Protein AF-M3TGA9-F1 (afdb_monomer_lite)

Secondary structure (DSSP, 8-state):
-HHHHHHH-TTTSPPP--HHHHHHT---TTTTTSHHHHHHHHTHHHH--SSSS-HHHHHHHHHHHTSTTHHHHHHHHHHHTHHHHHHHHT---S---SS--HHHHHHHHHHHHHHHHHHHHHH--TTS---HHHHHHHHHHHHHHHHHHHHHHHH-SSSHHHHHHHHHHHHHHHHHHHHHHHSTT--HHHHHHHHHSSS-HHHHHHHHHTSHHHHHHHHHHHHHTT--HHHHHHHHHHTT--HHHHHHHHHHHHHSS-GGG---HHHHHHHHHH-

pLDDT: mean 87.83, std 9.1, range [52.22, 98.25]

Foldseek 3Di:
DLLVVCVVPVPPRPQDDCPLVLVLLQDDLVCCPPPSVVVLLVCLVVQQDLAAPDPVLLSLLSSLLPDLQSLVSLLNSVVSCVSLLVCLQVVDPDCPDPSDDNLSSVSSLLSSLSNLVSNLVNLPDLPDDDDPSSLVSSQSSLQSSLVSLVSCCVRHPNSVVHSLNSLLSSLLLLLVLVVLLVDPNRGPSSVSSQVRHPDHSLCSLLVLVVDLLSNLVSLVVSVVSVNDLVNVLVSCVVNVHDLVVSLVVLVCCQPDPCCVSVRHPVSSVSSVVSD

Organism: NCBI:txid885319

Sequence (275 aa):
MQALLHSRDPEKVPPPDVSSFIEEWSLTPTEWESAKGDMLRAHIREYNESLPNSYACRVLGYSVALRSQFATDWINMWDSSSSVREILEFRPTYRISEKWRPSDVSDLMGTLVDVGLGILDCNANEQEPTDPVALKQSAALYNALWEATNEMMSIDFYGEEFWQVMQQHLVIRRLQWALEAESENGEDYAKWLNYTAYPTAHGALALLSTNSSSFISVLPLLLQNNIPKKDLKELIRKAGIDLNPIADSAARFRDGPERKLKINSGHVRLINDLA

Radius of gyration: 19.92 Å; chains: 1; bounding box: 55×40×54 Å

Structure (mmCIF, N/CA/C/O backbone):
data_AF-M3TGA9-F1
#
_entry.id   AF-M3TGA9-F1
#
loop_
_atom_site.group_PDB
_atom_site.id
_atom_site.type_symbol
_atom_site.label_atom_id
_atom_site.label_alt_id
_atom_site.label_comp_id
_atom_site.label_asym_id
_atom_site.label_entity_id
_atom_site.label_seq_id
_atom_site.pdbx_PDB_ins_code
_atom_site.Cartn_x
_atom_site.Cartn_y
_atom_site.Cartn_z
_atom_site.occupancy
_atom_site.B_iso_or_equiv
_atom_site.auth_seq_id
_atom_site.auth_comp_id
_atom_site.auth_asym_id
_atom_site.auth_atom_id
_atom_site.pdbx_PDB_model_num
ATOM 1 N N . MET A 1 1 ? 8.116 16.512 -14.397 1.00 67.31 1 MET A N 1
ATOM 2 C CA . MET A 1 1 ? 7.738 17.908 -14.747 1.00 67.31 1 MET A CA 1
ATOM 3 C C . MET A 1 1 ? 6.580 17.969 -15.743 1.00 67.31 1 MET A C 1
ATOM 5 O O . MET A 1 1 ? 5.660 18.737 -15.502 1.00 67.31 1 MET A O 1
ATOM 9 N N . GLN A 1 2 ? 6.570 17.159 -16.811 1.00 82.69 2 GLN A N 1
ATOM 10 C CA . GLN A 1 2 ? 5.476 17.150 -17.797 1.00 82.69 2 GLN A CA 1
ATOM 11 C C . GLN A 1 2 ? 4.101 16.829 -17.197 1.00 82.69 2 GLN A C 1
ATOM 13 O O . GLN A 1 2 ? 3.146 17.515 -17.526 1.00 82.69 2 GLN A O 1
ATOM 18 N N . ALA A 1 3 ? 4.003 15.873 -16.268 1.00 79.88 3 ALA A N 1
ATOM 19 C CA . ALA A 1 3 ? 2.736 15.547 -15.609 1.00 79.88 3 ALA A CA 1
ATOM 20 C C . ALA A 1 3 ? 2.119 16.766 -14.890 1.00 79.88 3 ALA A C 1
ATOM 22 O O . ALA A 1 3 ? 0.953 17.089 -15.078 1.00 79.88 3 ALA A O 1
ATOM 23 N N . LEU A 1 4 ? 2.938 17.538 -14.166 1.00 79.56 4 LEU A N 1
ATOM 24 C CA . LEU A 1 4 ? 2.498 18.784 -13.527 1.00 79.56 4 LEU A CA 1
ATOM 25 C C . LEU A 1 4 ? 2.064 19.847 -14.549 1.00 79.56 4 LEU A C 1
ATOM 27 O O . LEU A 1 4 ? 1.154 20.622 -14.276 1.00 79.56 4 LEU A O 1
ATOM 31 N N . LEU A 1 5 ? 2.694 19.896 -15.724 1.00 84.56 5 LEU A N 1
ATOM 32 C CA . LEU A 1 5 ? 2.284 20.800 -16.802 1.00 84.56 5 LEU A CA 1
ATOM 33 C C . LEU A 1 5 ? 0.962 20.351 -17.441 1.00 84.56 5 LEU A C 1
ATOM 35 O O . LEU A 1 5 ? 0.087 21.188 -17.640 1.00 84.56 5 LEU A O 1
ATOM 39 N N . HIS A 1 6 ? 0.790 19.047 -17.675 1.00 84.50 6 HIS A N 1
ATOM 40 C CA . HIS A 1 6 ? -0.459 18.451 -18.151 1.00 84.50 6 HIS A CA 1
ATOM 41 C C . HIS A 1 6 ? -1.620 18.744 -17.194 1.00 84.50 6 HIS A C 1
ATOM 43 O O . HIS A 1 6 ? -2.668 19.189 -17.642 1.00 84.50 6 HIS A O 1
ATOM 49 N N . SER A 1 7 ? -1.403 18.628 -15.877 1.00 80.75 7 SER A N 1
ATOM 50 C CA . SER A 1 7 ? -2.428 18.944 -14.866 1.00 80.75 7 SER A CA 1
ATOM 51 C C . SER A 1 7 ? -2.953 20.385 -14.936 1.00 80.75 7 SER A C 1
ATOM 53 O O . SER A 1 7 ? -4.077 20.657 -14.528 1.00 80.75 7 SER A O 1
ATOM 55 N N . ARG A 1 8 ? -2.140 21.326 -15.441 1.00 83.88 8 ARG A N 1
ATOM 56 C CA . ARG A 1 8 ? -2.494 22.750 -15.537 1.00 83.88 8 ARG A CA 1
ATOM 57 C C . ARG A 1 8 ? -3.137 23.121 -16.868 1.00 83.88 8 ARG A C 1
ATOM 59 O O . ARG A 1 8 ? -3.920 24.063 -16.902 1.00 83.88 8 ARG A O 1
ATOM 66 N N . ASP A 1 9 ? -2.751 22.454 -17.952 1.00 85.75 9 ASP A N 1
ATOM 67 C CA . ASP A 1 9 ? -3.209 22.767 -19.308 1.00 85.75 9 ASP A CA 1
ATOM 68 C C . ASP A 1 9 ? -3.301 21.484 -20.160 1.00 85.75 9 ASP A C 1
ATOM 70 O O . ASP A 1 9 ? -2.468 21.260 -21.050 1.00 85.75 9 ASP A O 1
ATOM 74 N N . PRO A 1 10 ? -4.279 20.602 -19.868 1.00 84.75 10 PRO A N 1
ATOM 75 C CA . PRO A 1 10 ? -4.369 19.276 -20.482 1.00 84.75 10 PRO A CA 1
ATOM 76 C C . PRO A 1 10 ? -4.664 19.333 -21.986 1.00 84.75 10 PRO A C 1
ATOM 78 O O . PRO A 1 10 ? -4.347 18.393 -22.710 1.00 84.75 10 PRO A O 1
ATOM 81 N N . GLU A 1 11 ? -5.223 20.446 -22.475 1.00 89.25 11 GLU A N 1
ATOM 82 C CA . GLU A 1 11 ? -5.485 20.669 -23.900 1.00 89.25 11 GLU A CA 1
ATOM 83 C C . GLU A 1 11 ? -4.210 20.987 -24.696 1.00 89.25 11 GLU A C 1
ATOM 85 O O . GLU A 1 11 ? -4.149 20.714 -25.896 1.00 89.25 11 GLU A O 1
ATOM 90 N N . LYS A 1 12 ? -3.185 21.568 -24.054 1.00 90.12 12 LYS A N 1
ATOM 91 C CA . LYS A 1 12 ? -1.945 21.996 -24.728 1.00 90.12 12 LYS A CA 1
ATOM 92 C C . LYS A 1 12 ? -0.754 21.093 -24.465 1.00 90.12 12 LYS A C 1
ATOM 94 O O . LYS A 1 12 ? 0.156 21.032 -25.291 1.00 90.12 12 LYS A O 1
ATOM 99 N N . VAL A 1 13 ? -0.722 20.434 -23.313 1.00 89.06 13 VAL A N 1
ATOM 100 C CA . VAL A 1 13 ? 0.382 19.561 -22.921 1.00 89.06 13 VAL A CA 1
ATOM 101 C C . VAL A 1 13 ? -0.144 18.134 -22.902 1.00 89.06 13 VAL A C 1
ATOM 103 O O . VAL A 1 13 ? -1.016 17.855 -22.088 1.00 89.06 13 VAL A O 1
ATOM 106 N N . PRO A 1 14 ? 0.351 17.215 -23.749 1.00 89.19 14 PRO A N 1
ATOM 107 C CA . PRO A 1 14 ? -0.084 15.825 -23.698 1.00 89.19 14 PRO A CA 1
ATOM 108 C C . PRO A 1 14 ? 0.369 15.157 -22.389 1.00 89.19 14 PRO A C 1
ATOM 110 O O . PRO A 1 14 ? 1.386 15.578 -21.810 1.00 89.19 14 PRO A O 1
ATOM 113 N N . PRO A 1 15 ? -0.340 14.105 -21.935 1.00 88.31 15 PRO A N 1
ATOM 114 C CA . PRO A 1 15 ? 0.092 13.332 -20.779 1.00 88.31 15 PRO A CA 1
ATOM 115 C C . PRO A 1 15 ? 1.508 12.772 -21.016 1.00 88.31 15 PRO A C 1
ATOM 117 O O . PRO A 1 15 ? 1.895 12.537 -22.167 1.00 88.31 15 PRO A O 1
ATOM 120 N N . PRO A 1 16 ? 2.315 12.603 -19.954 1.00 90.00 16 PRO A N 1
ATOM 121 C CA . PRO A 1 16 ? 3.644 12.017 -20.078 1.00 90.00 16 PRO A CA 1
ATOM 122 C C . PRO A 1 16 ? 3.555 10.592 -20.635 1.00 90.00 16 PRO A C 1
ATOM 124 O O . PRO A 1 16 ? 2.690 9.813 -20.234 1.00 90.00 16 PRO A O 1
ATOM 127 N N . ASP A 1 17 ? 4.475 10.239 -21.532 1.00 90.44 17 ASP A N 1
ATOM 128 C CA . ASP A 1 17 ? 4.623 8.851 -21.961 1.00 90.44 17 ASP A CA 1
ATOM 129 C C . ASP A 1 17 ? 5.389 8.067 -20.892 1.00 90.44 17 ASP A C 1
ATOM 131 O O . ASP A 1 17 ? 6.558 8.338 -20.620 1.00 90.44 17 ASP A O 1
ATOM 135 N N . VAL A 1 18 ? 4.704 7.111 -20.269 1.00 91.00 18 VAL A N 1
ATOM 136 C CA . VAL A 1 18 ? 5.255 6.227 -19.230 1.00 91.00 18 VAL A CA 1
ATOM 137 C C . VAL A 1 18 ? 5.479 4.800 -19.741 1.00 91.00 18 VAL A C 1
ATOM 139 O O . VAL A 1 18 ? 5.738 3.899 -18.949 1.00 91.00 18 VAL A O 1
ATOM 142 N N . SER A 1 19 ? 5.377 4.568 -21.054 1.00 90.94 19 SER A N 1
ATOM 143 C CA . SER A 1 19 ? 5.457 3.220 -21.631 1.00 90.94 19 SER A CA 1
ATOM 144 C C . SER A 1 19 ? 6.819 2.568 -21.380 1.00 90.94 19 SER A C 1
ATOM 146 O O . SER A 1 19 ? 6.863 1.418 -20.952 1.00 90.94 19 SER A O 1
ATOM 148 N N . SER A 1 20 ? 7.918 3.316 -21.540 1.00 89.12 20 SER A N 1
ATOM 149 C CA . SER A 1 20 ? 9.269 2.817 -21.241 1.00 89.12 20 SER A CA 1
ATOM 150 C C . SER A 1 20 ? 9.430 2.438 -19.770 1.00 89.12 20 SER A C 1
ATOM 152 O O . SER A 1 20 ? 9.983 1.387 -19.471 1.00 89.12 20 SER A O 1
ATOM 154 N N . PHE A 1 21 ? 8.891 3.253 -18.856 1.00 89.00 21 PHE A N 1
ATOM 155 C CA . PHE A 1 21 ? 8.917 2.950 -17.424 1.00 89.00 21 PHE A CA 1
ATOM 156 C C . PHE A 1 21 ? 8.187 1.633 -17.130 1.00 89.00 21 PHE A C 1
ATOM 158 O O . PHE A 1 21 ? 8.739 0.772 -16.458 1.00 89.00 21 PHE A O 1
ATOM 165 N N . ILE A 1 22 ? 6.984 1.431 -17.680 1.00 90.19 22 ILE A N 1
ATOM 166 C CA . ILE A 1 22 ? 6.219 0.182 -17.499 1.00 90.19 22 ILE A CA 1
ATOM 167 C C . ILE A 1 22 ? 6.979 -1.027 -18.074 1.00 90.19 22 ILE A C 1
ATOM 169 O O . ILE A 1 22 ? 7.032 -2.093 -17.456 1.00 90.19 22 ILE A O 1
ATOM 173 N N . GLU A 1 23 ? 7.592 -0.873 -19.249 1.00 89.31 23 GLU A N 1
ATOM 174 C CA . GLU A 1 23 ? 8.329 -1.946 -19.920 1.00 89.31 23 GLU A CA 1
ATOM 175 C C . GLU A 1 23 ? 9.586 -2.380 -19.148 1.00 89.31 23 GLU A C 1
ATOM 177 O O . GLU A 1 23 ? 9.935 -3.567 -19.154 1.00 89.31 23 GLU A O 1
ATOM 182 N N . GLU A 1 24 ? 10.250 -1.455 -18.451 1.00 89.31 24 GLU A N 1
ATOM 183 C CA . GLU A 1 24 ? 11.433 -1.737 -17.627 1.00 89.31 24 GLU A CA 1
ATOM 184 C C . GLU A 1 24 ? 11.140 -2.719 -16.485 1.00 89.31 24 GLU A C 1
ATOM 186 O O . GLU A 1 24 ? 11.976 -3.576 -16.201 1.00 89.31 24 GLU A O 1
ATOM 191 N N . TRP A 1 25 ? 9.941 -2.667 -15.896 1.00 89.62 25 TRP A N 1
ATOM 192 C CA . TRP A 1 25 ? 9.492 -3.606 -14.856 1.00 89.62 25 TRP A CA 1
ATOM 193 C C . TRP A 1 25 ? 9.139 -4.996 -15.387 1.00 89.62 25 TRP A C 1
ATOM 195 O O . TRP A 1 25 ? 9.042 -5.951 -14.617 1.00 89.62 25 TRP A O 1
ATOM 205 N N . SER A 1 26 ? 8.974 -5.136 -16.703 1.00 85.50 26 SER A N 1
ATOM 206 C CA . SER A 1 26 ? 8.644 -6.411 -17.340 1.00 85.50 26 SER A CA 1
ATOM 207 C C . SER A 1 26 ? 9.889 -7.282 -17.537 1.00 85.50 26 SER A C 1
ATOM 209 O O . SER A 1 26 ? 10.324 -7.500 -18.669 1.00 85.50 26 SER A O 1
ATOM 211 N N . LEU A 1 27 ? 10.521 -7.713 -16.442 1.00 81.31 27 LEU A N 1
ATOM 212 C CA . LEU A 1 27 ? 11.745 -8.516 -16.472 1.00 81.31 27 LEU A CA 1
ATOM 213 C C . LEU A 1 27 ? 11.452 -10.018 -16.467 1.00 81.31 27 LEU A C 1
ATOM 215 O O . LEU A 1 27 ? 10.718 -10.524 -15.628 1.00 81.31 27 LEU A O 1
ATOM 219 N N . THR A 1 28 ? 12.117 -10.764 -17.342 1.00 79.25 28 THR A N 1
ATOM 220 C CA . THR A 1 28 ? 12.280 -12.214 -17.169 1.00 79.25 28 THR A CA 1
ATOM 221 C C . THR A 1 28 ? 13.388 -12.516 -16.148 1.00 79.25 28 THR A C 1
ATOM 223 O O . THR A 1 28 ? 14.290 -11.688 -15.961 1.00 79.25 28 THR A O 1
ATOM 226 N N . PRO A 1 29 ? 13.422 -13.726 -15.546 1.00 73.81 29 PRO A N 1
ATOM 227 C CA . PRO A 1 29 ? 14.487 -14.102 -14.611 1.00 73.81 29 PRO A CA 1
ATOM 228 C C . PRO A 1 29 ? 15.900 -13.906 -15.181 1.00 73.81 29 PRO A C 1
ATOM 230 O O . PRO A 1 29 ? 16.836 -13.544 -14.473 1.00 73.81 29 PRO A O 1
ATOM 233 N N . THR A 1 30 ? 16.060 -14.110 -16.490 1.00 80.25 30 THR A N 1
ATOM 234 C CA . THR A 1 30 ? 17.342 -13.977 -17.192 1.00 80.25 30 THR A CA 1
ATOM 235 C C . THR A 1 30 ? 17.738 -12.535 -17.503 1.00 80.25 30 THR A C 1
ATOM 237 O O . THR A 1 30 ? 18.907 -12.268 -17.773 1.00 80.25 30 THR A O 1
ATOM 240 N N . GLU A 1 31 ? 16.796 -11.593 -17.478 1.00 87.75 31 GLU A N 1
ATOM 241 C CA . GLU A 1 31 ? 17.048 -10.194 -17.835 1.00 87.75 31 GLU A CA 1
ATOM 242 C C . GLU A 1 31 ? 17.514 -9.344 -16.655 1.00 87.75 31 GLU A C 1
ATOM 244 O O . GLU A 1 31 ? 18.027 -8.244 -16.877 1.00 87.75 31 GLU A O 1
ATOM 249 N N . TRP A 1 32 ? 17.419 -9.851 -15.424 1.00 86.00 32 TRP A N 1
ATOM 250 C CA . TRP A 1 32 ? 17.915 -9.144 -14.246 1.00 86.00 32 TRP A CA 1
ATOM 251 C C . TRP A 1 32 ? 19.403 -8.788 -14.374 1.00 86.00 32 TRP A C 1
ATOM 253 O O . TRP A 1 32 ? 19.789 -7.655 -14.114 1.00 86.00 32 TRP A O 1
ATOM 263 N N . GLU A 1 33 ? 20.252 -9.691 -14.861 1.00 85.69 33 GLU A N 1
ATOM 264 C CA . GLU A 1 33 ? 21.692 -9.418 -15.040 1.00 85.69 33 GLU A CA 1
ATOM 265 C C . GLU A 1 33 ? 22.035 -8.739 -16.382 1.00 85.69 33 GLU A C 1
ATOM 267 O O . GLU A 1 33 ? 23.207 -8.520 -16.700 1.00 85.69 33 GLU A O 1
ATOM 272 N N . SER A 1 34 ? 21.022 -8.396 -17.181 1.00 88.00 34 SER A N 1
ATOM 273 C CA . SER A 1 34 ? 21.188 -7.743 -18.482 1.00 88.00 34 SER A CA 1
ATOM 274 C C . SER A 1 34 ? 21.193 -6.211 -18.377 1.00 88.00 34 SER A C 1
ATOM 276 O O . SER A 1 34 ? 20.949 -5.638 -17.314 1.00 88.00 34 SER A O 1
ATOM 278 N N . ALA A 1 35 ? 21.391 -5.536 -19.516 1.00 87.88 35 ALA A N 1
ATOM 279 C CA . ALA A 1 35 ? 21.257 -4.082 -19.621 1.00 87.88 35 ALA A CA 1
ATOM 280 C C . ALA A 1 35 ? 19.874 -3.576 -19.170 1.00 87.88 35 ALA A C 1
ATOM 282 O O . ALA A 1 35 ? 19.782 -2.501 -18.586 1.00 87.88 35 ALA A O 1
ATOM 283 N N . LYS A 1 36 ? 18.812 -4.366 -19.384 1.00 87.25 36 LYS A N 1
ATOM 284 C CA . LYS A 1 36 ? 17.456 -4.022 -18.939 1.00 87.25 36 LYS A CA 1
ATOM 285 C C . LYS A 1 36 ? 17.365 -3.975 -17.411 1.00 87.25 36 LYS A C 1
ATOM 287 O O . LYS A 1 36 ? 16.850 -3.015 -16.849 1.00 87.25 36 LYS A O 1
ATOM 292 N N . GLY A 1 37 ? 17.945 -4.963 -16.729 1.00 88.88 37 GLY A N 1
ATOM 293 C CA . GLY A 1 37 ? 18.046 -4.946 -15.272 1.00 88.88 37 GLY A CA 1
ATOM 294 C C . GLY A 1 37 ? 18.980 -3.851 -14.748 1.00 88.88 37 GLY A C 1
ATOM 295 O O . GLY A 1 37 ? 18.703 -3.273 -13.700 1.00 88.88 37 GLY A O 1
ATOM 296 N N . ASP A 1 38 ? 20.056 -3.514 -15.472 1.00 87.94 38 ASP A N 1
ATOM 297 C CA . ASP A 1 38 ? 20.928 -2.382 -15.117 1.00 87.94 38 ASP A CA 1
ATOM 298 C C . ASP A 1 38 ? 20.168 -1.043 -15.181 1.00 87.94 38 ASP A C 1
ATOM 300 O O . ASP A 1 38 ? 20.350 -0.207 -14.295 1.00 87.94 38 ASP A O 1
ATOM 304 N N . MET A 1 39 ? 19.282 -0.858 -16.170 1.00 87.69 39 MET A N 1
ATOM 305 C CA . MET A 1 39 ? 18.389 0.307 -16.246 1.00 87.69 39 MET A CA 1
ATOM 306 C C . MET A 1 39 ? 17.421 0.351 -15.064 1.00 87.69 39 MET A C 1
ATOM 308 O O . MET A 1 39 ? 17.355 1.367 -14.379 1.00 87.69 39 MET A O 1
ATOM 312 N N . LEU A 1 40 ? 16.741 -0.761 -14.763 1.00 88.75 40 LEU A N 1
ATOM 313 C CA . LEU A 1 40 ? 15.798 -0.810 -13.643 1.00 88.75 40 LEU A CA 1
ATOM 314 C C . LEU A 1 40 ? 16.492 -0.511 -12.302 1.00 88.75 40 LEU A C 1
ATOM 316 O O . LEU A 1 40 ? 15.980 0.243 -11.479 1.00 88.75 40 LEU A O 1
ATOM 320 N N . ARG A 1 41 ? 17.705 -1.036 -12.092 1.00 88.31 41 ARG A N 1
ATOM 321 C CA . ARG A 1 41 ? 18.504 -0.749 -10.891 1.00 88.31 41 ARG A CA 1
ATOM 322 C C . ARG A 1 41 ? 19.002 0.691 -10.807 1.00 88.31 41 ARG A C 1
ATOM 324 O O . ARG A 1 41 ? 19.319 1.142 -9.707 1.00 88.31 41 ARG A O 1
ATOM 331 N N . ALA A 1 42 ? 19.101 1.418 -11.918 1.00 85.44 42 ALA A N 1
ATOM 332 C CA . ALA A 1 42 ? 19.502 2.823 -11.881 1.00 85.44 42 ALA A CA 1
ATOM 333 C C . ALA A 1 42 ? 18.498 3.669 -11.078 1.00 85.44 42 ALA A C 1
ATOM 335 O O . ALA A 1 42 ? 18.920 4.543 -10.317 1.00 85.44 42 ALA A O 1
ATOM 336 N N . HIS A 1 43 ? 17.206 3.322 -11.144 1.00 81.88 43 HIS A N 1
ATOM 337 C CA . HIS A 1 43 ? 16.121 3.984 -10.406 1.00 81.88 43 HIS A CA 1
ATOM 338 C C . HIS A 1 43 ? 16.276 3.932 -8.893 1.00 81.88 43 HIS A C 1
ATOM 340 O O . HIS A 1 43 ? 15.823 4.840 -8.203 1.00 81.88 43 HIS A O 1
ATOM 346 N N . ILE A 1 44 ? 16.975 2.924 -8.365 1.00 77.44 44 ILE A N 1
ATOM 347 C CA . ILE A 1 44 ? 17.227 2.788 -6.925 1.00 77.44 44 ILE A CA 1
ATOM 348 C C . ILE A 1 44 ? 17.920 4.045 -6.402 1.00 77.44 44 ILE A C 1
ATOM 350 O O . ILE A 1 44 ? 17.603 4.535 -5.332 1.00 77.44 44 ILE A O 1
ATOM 354 N N . ARG A 1 45 ? 18.836 4.649 -7.161 1.00 71.75 45 ARG A N 1
ATOM 355 C CA . ARG A 1 45 ? 19.510 5.875 -6.703 1.00 71.75 45 ARG A CA 1
ATOM 356 C C . ARG A 1 45 ? 18.633 7.119 -6.792 1.00 71.75 45 ARG A C 1
ATOM 358 O O . ARG A 1 45 ? 18.939 8.104 -6.128 1.00 71.75 45 ARG A O 1
ATOM 365 N N . GLU A 1 46 ? 17.607 7.089 -7.633 1.00 75.31 46 GLU A N 1
ATOM 366 C CA . GLU A 1 46 ? 16.744 8.236 -7.914 1.00 75.31 46 GLU A CA 1
ATOM 367 C C . GLU A 1 46 ? 15.521 8.284 -6.993 1.00 75.31 46 GLU A C 1
ATOM 369 O O . GLU A 1 46 ? 15.067 9.376 -6.653 1.00 75.31 46 GLU A O 1
ATOM 374 N N . TYR A 1 47 ? 15.021 7.119 -6.566 1.00 76.06 47 TYR A N 1
ATOM 375 C CA . TYR A 1 47 ? 13.766 6.984 -5.819 1.00 76.06 47 TYR A CA 1
ATOM 376 C C . TYR A 1 47 ? 13.906 6.281 -4.462 1.00 76.06 47 TYR A C 1
ATOM 378 O O . TYR A 1 47 ? 12.889 6.005 -3.833 1.00 76.06 47 TYR A O 1
ATOM 386 N N . ASN A 1 48 ? 15.130 5.996 -3.991 1.00 73.25 48 ASN A N 1
ATOM 387 C CA . ASN A 1 48 ? 15.322 5.369 -2.680 1.00 73.25 48 ASN A CA 1
ATOM 388 C C . ASN A 1 48 ? 14.818 6.275 -1.558 1.00 73.25 48 ASN A C 1
ATOM 390 O O . ASN A 1 48 ? 15.429 7.292 -1.226 1.00 73.25 48 ASN A O 1
ATOM 394 N N . GLU A 1 49 ? 13.718 5.839 -0.960 1.00 82.75 49 GLU A N 1
ATOM 395 C CA . GLU A 1 49 ? 13.120 6.429 0.216 1.00 82.75 49 GLU A CA 1
ATOM 396 C C . GLU A 1 49 ? 12.808 5.319 1.216 1.00 82.75 49 GLU A C 1
ATOM 398 O O . GLU A 1 49 ? 12.190 4.306 0.896 1.00 82.75 49 GLU A O 1
ATOM 403 N N . SER A 1 50 ? 13.221 5.530 2.465 1.00 82.62 50 SER A N 1
ATOM 404 C CA . SER A 1 50 ? 13.028 4.550 3.546 1.00 82.62 50 SER A CA 1
ATOM 405 C C . SER A 1 50 ? 11.567 4.366 3.972 1.00 82.62 50 SER A C 1
ATOM 407 O O . SER A 1 50 ? 11.246 3.429 4.699 1.00 82.62 50 SER A O 1
ATOM 409 N N . LEU A 1 51 ? 10.687 5.282 3.561 1.00 89.06 51 LEU A N 1
ATOM 410 C CA . LEU A 1 51 ? 9.278 5.311 3.926 1.00 89.06 51 LEU A CA 1
ATOM 411 C C . LEU A 1 51 ? 8.423 5.533 2.676 1.00 89.06 51 LEU A C 1
ATOM 413 O O . LEU A 1 51 ? 8.853 6.238 1.762 1.00 89.06 51 LEU A O 1
ATOM 417 N N . PRO A 1 52 ? 7.203 4.977 2.649 1.00 92.38 52 PRO A N 1
ATOM 418 C CA . PRO A 1 52 ? 6.279 5.194 1.551 1.00 92.38 52 PRO A CA 1
ATOM 419 C C . PRO A 1 52 ? 5.786 6.641 1.501 1.00 92.38 52 PRO A C 1
ATOM 421 O O . PRO A 1 52 ? 5.969 7.440 2.424 1.00 92.38 52 PRO A O 1
ATOM 424 N N . ASN A 1 53 ? 5.048 6.929 0.437 1.00 90.44 53 ASN A N 1
ATOM 425 C CA . ASN A 1 53 ? 4.404 8.188 0.125 1.00 90.44 53 ASN A CA 1
ATOM 426 C C . ASN A 1 53 ? 5.384 9.307 -0.267 1.00 90.44 53 ASN A C 1
ATOM 428 O O . ASN A 1 53 ? 5.148 10.488 0.038 1.00 90.44 53 ASN A O 1
ATOM 432 N N . SER A 1 54 ? 6.473 8.936 -0.948 1.00 91.25 54 SER A N 1
ATOM 433 C CA . SER A 1 54 ? 7.510 9.863 -1.397 1.00 91.25 54 SER A CA 1
ATOM 434 C C . SER A 1 54 ? 7.014 10.801 -2.500 1.00 91.25 54 SER A C 1
ATOM 436 O O . SER A 1 54 ? 6.144 10.471 -3.309 1.00 91.25 54 SER A O 1
ATOM 438 N N . TYR A 1 55 ? 7.586 12.005 -2.571 1.00 88.62 55 TYR A N 1
ATOM 439 C CA . TYR A 1 55 ? 7.195 12.975 -3.597 1.00 88.62 55 TYR A CA 1
ATOM 440 C C . TYR A 1 55 ? 7.459 12.455 -5.018 1.00 88.62 55 TYR A C 1
ATOM 442 O O . TYR A 1 55 ? 6.634 12.656 -5.910 1.00 88.62 55 TYR A O 1
ATOM 450 N N . ALA A 1 56 ? 8.587 11.773 -5.232 1.00 88.50 56 ALA A N 1
ATOM 451 C CA . ALA A 1 56 ? 8.940 11.240 -6.541 1.00 88.50 56 ALA A CA 1
ATOM 452 C C . ALA A 1 56 ? 7.945 10.163 -7.000 1.00 88.50 56 ALA A C 1
ATOM 454 O O . ALA A 1 56 ? 7.401 10.273 -8.102 1.00 88.50 56 ALA A O 1
ATOM 455 N N . CYS A 1 57 ? 7.619 9.201 -6.132 1.00 91.12 57 CYS A N 1
ATOM 456 C CA . CYS A 1 57 ? 6.643 8.161 -6.444 1.00 91.12 57 CYS A CA 1
ATOM 457 C C . CYS A 1 57 ? 5.230 8.714 -6.622 1.00 91.12 57 CYS A C 1
ATOM 459 O O . CYS A 1 57 ? 4.511 8.227 -7.487 1.00 91.12 57 CYS A O 1
ATOM 461 N N . ARG A 1 58 ? 4.837 9.787 -5.919 1.00 89.75 58 ARG A N 1
ATOM 462 C CA . ARG A 1 58 ? 3.569 10.484 -6.210 1.00 89.75 58 ARG A CA 1
ATOM 463 C C . ARG A 1 58 ? 3.544 11.089 -7.609 1.00 89.75 58 ARG A C 1
ATOM 465 O O . ARG A 1 58 ? 2.538 10.984 -8.300 1.00 89.75 58 ARG A O 1
ATOM 472 N N . VAL A 1 59 ? 4.634 11.723 -8.046 1.00 89.00 59 VAL A N 1
ATOM 473 C CA . VAL A 1 59 ? 4.716 12.315 -9.394 1.00 89.00 59 VAL A CA 1
ATOM 474 C C . VAL A 1 59 ? 4.692 11.230 -10.475 1.00 89.00 59 VAL A C 1
ATOM 476 O O . VAL A 1 59 ? 4.031 11.404 -11.504 1.00 89.00 59 VAL A O 1
ATOM 479 N N . LEU A 1 60 ? 5.382 10.110 -10.252 1.00 89.94 60 LEU A N 1
ATOM 480 C CA . LEU A 1 60 ? 5.327 8.943 -11.136 1.00 89.94 60 LEU A CA 1
ATOM 481 C C . LEU A 1 60 ? 3.928 8.319 -11.144 1.00 89.94 60 LEU A C 1
ATOM 483 O O . LEU A 1 60 ? 3.365 8.107 -12.213 1.00 89.94 60 LEU A O 1
ATOM 487 N N . GLY A 1 61 ? 3.333 8.116 -9.970 1.00 92.56 61 GLY A N 1
ATOM 488 C CA . GLY A 1 61 ? 1.984 7.586 -9.814 1.00 92.56 61 GLY A CA 1
ATOM 489 C C . GLY A 1 61 ? 0.945 8.451 -10.518 1.00 92.56 61 GLY A C 1
ATOM 490 O O . GLY A 1 61 ? 0.149 7.931 -11.291 1.00 92.56 61 GLY A O 1
ATOM 491 N N . TYR A 1 62 ? 1.026 9.777 -10.384 1.00 90.31 62 TYR A N 1
ATOM 492 C CA . TYR A 1 62 ? 0.189 10.704 -11.150 1.00 90.31 62 TYR A CA 1
ATOM 493 C C . TYR A 1 62 ? 0.380 10.536 -12.662 1.00 90.31 62 TYR A C 1
ATOM 495 O O . TYR A 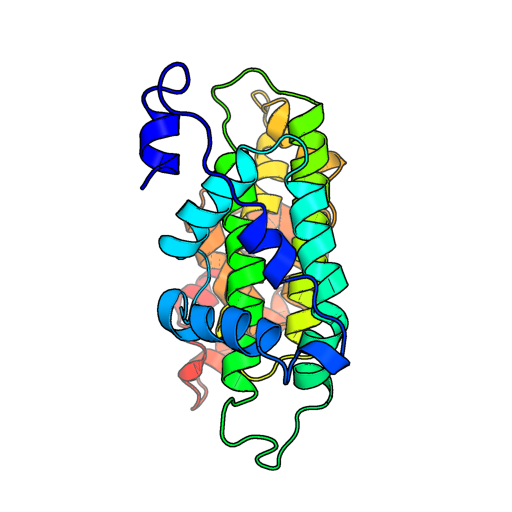1 62 ? -0.584 10.525 -13.419 1.00 90.31 62 TYR A O 1
ATOM 503 N N . SER A 1 63 ? 1.622 10.353 -13.117 1.00 91.50 63 SER A N 1
ATOM 504 C CA . SER A 1 63 ? 1.922 10.147 -14.539 1.00 91.50 63 SER A CA 1
ATOM 505 C C . SER A 1 63 ? 1.294 8.858 -15.082 1.00 91.50 63 SER A C 1
ATOM 507 O O . SER A 1 63 ? 0.782 8.856 -16.199 1.00 91.50 63 SER A O 1
ATOM 509 N N . VAL A 1 64 ? 1.295 7.781 -14.291 1.00 92.44 64 VAL A N 1
ATOM 510 C CA . VAL A 1 64 ? 0.652 6.506 -14.648 1.00 92.44 64 VAL A CA 1
ATOM 511 C C . VAL A 1 64 ? -0.874 6.600 -14.549 1.00 92.44 64 VAL A C 1
ATOM 513 O O . VAL A 1 64 ? -1.565 6.077 -15.418 1.00 92.44 64 VAL A O 1
ATOM 516 N N . ALA A 1 65 ? -1.409 7.315 -13.555 1.00 91.44 65 ALA A N 1
ATOM 517 C CA . ALA A 1 65 ? -2.848 7.509 -13.351 1.00 91.44 65 ALA A CA 1
ATOM 518 C C . ALA A 1 65 ? -3.545 8.200 -14.535 1.00 91.44 65 ALA A C 1
ATOM 520 O O . ALA A 1 65 ? -4.726 7.968 -14.769 1.00 91.44 65 ALA A O 1
ATOM 521 N N . LEU A 1 66 ? -2.815 9.004 -15.318 1.00 89.62 66 LEU A N 1
ATOM 522 C CA . LEU A 1 66 ? -3.328 9.633 -16.542 1.00 89.62 66 LEU A CA 1
ATOM 523 C C . LEU A 1 66 ? -3.611 8.631 -17.677 1.00 89.62 66 LEU A C 1
ATOM 525 O O . LEU A 1 66 ? -4.199 9.001 -18.695 1.00 89.62 66 LEU A O 1
ATOM 529 N N . ARG A 1 67 ? -3.191 7.367 -17.542 1.00 88.75 67 ARG A N 1
ATOM 530 C CA . ARG A 1 67 ? -3.515 6.303 -18.496 1.00 88.75 67 ARG A CA 1
ATOM 531 C C . ARG A 1 67 ? -4.878 5.700 -18.194 1.00 88.75 67 ARG A C 1
ATOM 533 O O . ARG A 1 67 ? -5.256 5.493 -17.048 1.00 88.75 67 ARG A O 1
ATOM 540 N N . SER A 1 68 ? -5.580 5.295 -19.248 1.00 87.44 68 SER A N 1
ATOM 541 C CA . SER A 1 68 ? -6.909 4.689 -19.129 1.00 87.44 68 SER A CA 1
ATOM 542 C C . SER A 1 68 ? -6.925 3.327 -18.426 1.00 87.44 68 SER A C 1
ATOM 544 O O . SER A 1 68 ? -7.988 2.911 -17.976 1.00 87.44 68 SER A O 1
ATOM 546 N N . GLN A 1 69 ? -5.784 2.633 -18.337 1.00 91.81 69 GLN A N 1
ATOM 547 C CA . GLN A 1 69 ? -5.654 1.286 -17.763 1.00 91.81 69 GLN A CA 1
ATOM 548 C C . GLN A 1 69 ? -4.684 1.236 -16.569 1.00 91.81 69 GLN A C 1
ATOM 550 O O . GLN A 1 69 ? -4.015 0.225 -16.361 1.00 91.81 69 GLN A O 1
ATOM 555 N N . PHE A 1 70 ? -4.592 2.313 -15.780 1.00 93.88 70 PHE A N 1
ATOM 556 C CA . PHE A 1 70 ? -3.582 2.469 -14.724 1.00 93.88 70 PHE A CA 1
ATOM 557 C C . PHE A 1 70 ? -3.485 1.280 -13.753 1.00 93.88 70 PHE A C 1
ATOM 559 O O . PHE A 1 70 ? -2.384 0.908 -13.350 1.00 93.88 70 PHE A O 1
ATOM 566 N N . ALA A 1 71 ? -4.610 0.654 -13.390 1.00 95.31 71 ALA A N 1
ATOM 567 C CA . ALA A 1 71 ? -4.591 -0.477 -12.464 1.00 95.31 71 ALA A CA 1
ATOM 568 C C . ALA A 1 71 ? -4.021 -1.731 -13.130 1.00 95.31 71 ALA A C 1
ATOM 570 O O . ALA A 1 71 ? -3.217 -2.435 -12.532 1.00 95.31 71 ALA A O 1
ATOM 571 N N . THR A 1 72 ? -4.407 -1.987 -14.383 1.00 95.88 72 THR A N 1
ATOM 572 C CA . THR A 1 72 ? -3.875 -3.117 -15.161 1.00 95.88 72 THR A CA 1
ATOM 573 C C . THR A 1 72 ? -2.388 -2.928 -15.440 1.00 95.88 72 THR A C 1
ATOM 575 O O . THR A 1 72 ? -1.620 -3.869 -15.282 1.00 95.88 72 THR A O 1
ATOM 578 N N . ASP A 1 73 ? -1.970 -1.709 -15.782 1.00 95.31 73 ASP A N 1
ATOM 579 C CA . ASP A 1 73 ? -0.563 -1.376 -15.997 1.00 95.31 73 ASP A CA 1
ATOM 580 C C . ASP A 1 73 ? 0.267 -1.637 -14.725 1.00 95.31 73 ASP A C 1
ATOM 582 O O . ASP A 1 73 ? 1.302 -2.297 -14.799 1.00 95.31 73 ASP A O 1
ATOM 586 N N . TRP A 1 74 ? -0.203 -1.201 -13.547 1.00 97.25 74 TRP A N 1
ATOM 587 C CA . TRP A 1 74 ? 0.495 -1.461 -12.282 1.00 97.25 74 TRP A CA 1
ATOM 588 C C . TRP A 1 74 ? 0.536 -2.947 -11.908 1.00 97.25 74 TRP A C 1
ATOM 590 O O . TRP A 1 74 ? 1.600 -3.454 -11.556 1.00 97.25 74 TRP A O 1
ATOM 600 N N . ILE A 1 75 ? -0.587 -3.660 -12.042 1.00 97.31 75 ILE A N 1
ATOM 601 C CA . ILE A 1 75 ? -0.657 -5.106 -11.775 1.00 97.31 75 ILE A CA 1
ATOM 602 C C . ILE A 1 75 ? 0.316 -5.865 -12.682 1.00 97.31 75 ILE A C 1
ATOM 604 O O . ILE A 1 75 ? 1.066 -6.708 -12.204 1.00 97.31 75 ILE A O 1
ATOM 608 N N . ASN A 1 76 ? 0.390 -5.516 -13.968 1.00 95.12 76 ASN A N 1
ATOM 609 C CA . ASN A 1 76 ? 1.330 -6.145 -14.893 1.00 95.12 76 ASN A CA 1
ATOM 610 C C . ASN A 1 76 ? 2.794 -5.895 -14.499 1.00 95.12 76 ASN A C 1
ATOM 612 O O . ASN A 1 76 ? 3.612 -6.811 -14.611 1.00 95.12 76 ASN A O 1
ATOM 616 N N . MET A 1 77 ? 3.138 -4.688 -14.028 1.00 94.75 77 MET A N 1
ATOM 617 C CA . MET A 1 77 ? 4.480 -4.406 -13.494 1.00 94.75 77 MET A CA 1
ATOM 618 C C . MET A 1 77 ? 4.778 -5.277 -12.267 1.00 94.75 77 MET A C 1
ATOM 620 O O . MET A 1 77 ? 5.850 -5.876 -12.181 1.00 94.75 77 MET A O 1
ATOM 624 N N . TRP A 1 78 ? 3.820 -5.395 -11.343 1.00 96.44 78 TRP A N 1
ATOM 625 C CA . TRP A 1 78 ? 3.943 -6.245 -10.160 1.00 96.44 78 TRP A CA 1
ATOM 626 C C . TRP A 1 78 ? 4.128 -7.722 -10.525 1.00 96.44 78 TRP A C 1
ATOM 628 O O . TRP A 1 78 ? 5.096 -8.355 -10.096 1.00 96.44 78 TRP A O 1
ATOM 638 N N . ASP A 1 79 ? 3.268 -8.276 -11.372 1.00 94.75 79 ASP A N 1
ATOM 639 C CA . ASP A 1 79 ? 3.316 -9.684 -11.776 1.00 94.75 79 ASP A CA 1
ATOM 640 C C . ASP A 1 79 ? 4.610 -10.019 -12.525 1.00 94.75 79 ASP A C 1
ATOM 642 O O . ASP A 1 79 ? 5.245 -11.049 -12.275 1.00 94.75 79 ASP A O 1
ATOM 646 N N . SER A 1 80 ? 5.073 -9.100 -13.372 1.00 91.62 80 SER A N 1
ATOM 647 C CA . SER A 1 80 ? 6.326 -9.273 -14.107 1.00 91.62 80 SER A CA 1
ATOM 648 C C . SER A 1 80 ? 7.572 -9.138 -13.226 1.00 91.62 80 SER A C 1
ATOM 650 O O . SER A 1 80 ? 8.638 -9.612 -13.598 1.00 91.62 80 SER A O 1
ATOM 652 N N . SER A 1 81 ? 7.452 -8.560 -12.029 1.00 91.81 81 SER A N 1
ATOM 653 C CA . SER A 1 81 ? 8.549 -8.468 -11.057 1.00 91.81 81 SER A CA 1
ATOM 654 C C . SER A 1 81 ? 8.752 -9.742 -10.217 1.00 91.81 81 SER A C 1
ATOM 656 O O . SER A 1 81 ? 9.536 -9.737 -9.271 1.00 91.81 81 SER A O 1
ATOM 658 N N . SER A 1 82 ? 8.070 -10.851 -10.531 1.00 90.19 82 SER A N 1
ATOM 659 C CA . SER A 1 82 ? 8.169 -12.124 -9.786 1.00 90.19 82 SER A CA 1
ATOM 660 C C . SER A 1 82 ? 9.612 -12.578 -9.534 1.00 90.19 82 SER A C 1
ATOM 662 O O . SER A 1 82 ? 9.979 -12.861 -8.398 1.00 90.19 82 SER A O 1
ATOM 664 N N . SER A 1 83 ? 10.478 -12.543 -10.549 1.00 85.44 83 SER A N 1
ATOM 665 C CA . SER A 1 83 ? 11.892 -12.924 -10.397 1.00 85.44 83 SER A CA 1
ATOM 666 C C . SER A 1 83 ? 12.687 -11.992 -9.482 1.00 85.44 83 SER A C 1
ATOM 668 O O . SER A 1 83 ? 13.673 -12.400 -8.876 1.00 85.44 83 SER A O 1
ATOM 670 N N . VAL A 1 84 ? 12.270 -10.730 -9.377 1.00 88.69 84 VAL A N 1
ATOM 671 C CA . VAL A 1 84 ? 12.869 -9.749 -8.466 1.00 88.69 84 VAL A CA 1
ATOM 672 C C . VAL A 1 84 ? 12.445 -10.057 -7.026 1.00 88.69 84 VAL A C 1
ATOM 674 O O . VAL A 1 84 ? 13.275 -10.034 -6.118 1.00 88.69 84 VAL A O 1
ATOM 677 N N . ARG A 1 85 ? 11.179 -10.435 -6.820 1.00 92.31 85 ARG A N 1
ATOM 678 C CA . ARG A 1 85 ? 10.641 -10.861 -5.518 1.00 92.31 85 ARG A CA 1
ATOM 679 C C . ARG A 1 85 ? 11.269 -12.165 -5.016 1.00 92.31 85 ARG A C 1
ATOM 681 O O . ARG A 1 85 ? 11.605 -12.248 -3.837 1.00 92.31 85 ARG A O 1
ATOM 688 N N . GLU A 1 86 ? 11.545 -13.126 -5.900 1.00 90.38 86 GLU A N 1
ATOM 689 C CA . GLU A 1 86 ? 12.257 -14.369 -5.550 1.00 90.38 86 GLU A CA 1
ATOM 690 C C . GLU A 1 86 ? 13.631 -14.100 -4.905 1.00 90.38 86 GLU A C 1
ATOM 692 O O . GLU A 1 86 ? 14.027 -14.789 -3.962 1.00 90.38 86 GLU A O 1
ATOM 697 N N . ILE A 1 87 ? 14.360 -13.068 -5.355 1.00 88.75 87 ILE A N 1
ATOM 698 C CA . ILE A 1 87 ? 15.651 -12.686 -4.753 1.00 88.75 87 ILE A CA 1
ATOM 699 C C . ILE A 1 87 ? 15.479 -12.351 -3.265 1.00 88.75 87 ILE A C 1
ATOM 701 O O . ILE A 1 87 ? 16.332 -12.712 -2.449 1.00 88.75 87 ILE A O 1
ATOM 705 N N . LEU A 1 88 ? 14.391 -11.664 -2.911 1.00 91.06 88 LEU A N 1
ATOM 706 C CA . LEU A 1 88 ? 14.082 -11.295 -1.532 1.00 91.06 88 LEU A CA 1
ATOM 707 C C . LEU A 1 88 ? 13.608 -12.510 -0.731 1.00 91.06 88 LEU A C 1
ATOM 709 O O . LEU A 1 88 ? 14.077 -12.710 0.388 1.00 91.06 88 LEU A O 1
ATOM 713 N N . GLU A 1 89 ? 12.786 -13.377 -1.327 1.00 91.50 89 GLU A N 1
ATOM 714 C CA . GLU A 1 89 ? 12.299 -14.607 -0.692 1.00 91.50 89 GLU A CA 1
ATOM 715 C C . GLU A 1 89 ? 13.434 -15.555 -0.281 1.00 91.50 89 GLU A C 1
ATOM 717 O O . GLU A 1 89 ? 13.471 -16.025 0.862 1.00 91.50 89 GLU A O 1
ATOM 722 N N . PHE A 1 90 ? 14.398 -15.804 -1.173 1.00 88.06 90 PHE A N 1
ATOM 723 C CA . PHE A 1 90 ? 15.492 -16.745 -0.909 1.00 88.06 90 PHE A CA 1
ATOM 724 C C . PHE A 1 90 ? 16.623 -16.172 -0.044 1.00 88.06 90 PHE A C 1
ATOM 726 O O . PHE A 1 90 ? 17.531 -16.916 0.336 1.00 88.06 90 PHE A O 1
ATOM 733 N N . ARG A 1 91 ? 16.566 -14.877 0.301 1.00 75.50 91 ARG A N 1
ATOM 734 C CA . ARG A 1 91 ? 17.457 -14.186 1.260 1.00 75.50 91 ARG A CA 1
ATOM 735 C C . ARG A 1 91 ? 18.922 -14.603 1.140 1.00 75.50 91 ARG A C 1
ATOM 737 O O . ARG A 1 91 ? 19.508 -15.143 2.085 1.00 75.50 91 ARG A O 1
ATOM 744 N N . PRO A 1 92 ? 19.538 -14.382 -0.021 1.00 71.50 92 PRO A N 1
ATOM 745 C CA . PRO A 1 92 ? 20.904 -14.802 -0.250 1.00 71.50 92 PRO A CA 1
ATOM 746 C C . PRO A 1 92 ? 21.848 -14.120 0.748 1.00 71.50 92 PRO A C 1
ATOM 748 O O . PRO A 1 92 ? 22.027 -12.904 0.755 1.00 71.50 92 PRO A O 1
ATOM 751 N N . THR A 1 93 ? 22.444 -14.927 1.626 1.00 62.38 93 THR A N 1
ATOM 752 C CA . THR A 1 93 ? 23.310 -14.467 2.725 1.00 62.38 93 THR A CA 1
ATOM 753 C C . THR A 1 93 ? 24.755 -14.228 2.292 1.00 62.38 93 THR A C 1
ATOM 755 O O . THR A 1 93 ? 25.508 -13.542 2.983 1.00 62.38 93 THR A O 1
ATOM 758 N N . TYR A 1 94 ? 25.154 -14.773 1.144 1.00 61.12 94 TYR A N 1
ATOM 759 C CA . TYR A 1 94 ? 26.440 -14.502 0.513 1.00 61.12 94 TYR A CA 1
ATOM 760 C C . TYR A 1 94 ? 26.294 -13.371 -0.508 1.00 61.12 94 TYR A C 1
ATOM 762 O O . TYR A 1 94 ? 25.241 -13.193 -1.117 1.00 61.12 94 TYR A O 1
ATOM 770 N N . ARG A 1 95 ? 27.367 -12.597 -0.712 1.00 60.47 95 ARG A N 1
ATOM 771 C CA . ARG A 1 95 ? 27.407 -11.565 -1.754 1.00 60.47 95 ARG A CA 1
ATOM 772 C C . ARG A 1 95 ? 27.241 -12.244 -3.116 1.00 60.47 95 ARG A C 1
ATOM 774 O O . ARG A 1 95 ? 28.195 -12.831 -3.614 1.00 60.47 95 ARG A O 1
ATOM 781 N N . ILE A 1 96 ? 26.040 -12.176 -3.691 1.00 67.31 96 ILE A N 1
ATOM 782 C CA . ILE A 1 96 ? 25.770 -12.746 -5.021 1.00 67.31 96 ILE A CA 1
ATOM 783 C C . ILE A 1 96 ? 26.399 -11.885 -6.112 1.00 67.31 96 ILE A C 1
ATOM 785 O O . ILE A 1 96 ? 26.875 -12.406 -7.114 1.00 67.31 96 ILE A O 1
ATOM 789 N N . SER A 1 97 ? 26.402 -10.565 -5.916 1.00 75.25 97 SER A N 1
ATOM 790 C CA . SER A 1 97 ? 26.789 -9.612 -6.947 1.00 75.25 97 SER A CA 1
ATOM 791 C C . SER A 1 97 ? 27.690 -8.508 -6.404 1.00 75.25 97 SER A C 1
ATOM 793 O O . SER A 1 97 ? 27.594 -8.067 -5.253 1.00 75.25 97 SER A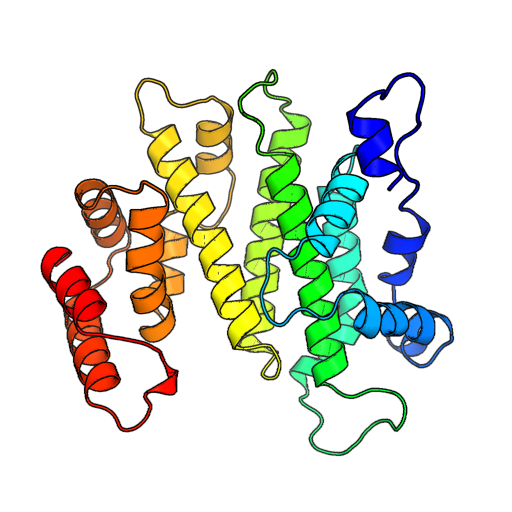 O 1
ATOM 795 N N . GLU A 1 98 ? 28.597 -8.038 -7.259 1.00 79.62 98 GLU A N 1
ATOM 796 C CA . GLU A 1 98 ? 29.328 -6.799 -7.013 1.00 79.62 98 GLU A CA 1
ATOM 797 C C . GLU A 1 98 ? 28.526 -5.557 -7.414 1.00 79.62 98 GLU A C 1
ATOM 799 O O . GLU A 1 98 ? 28.824 -4.475 -6.907 1.00 79.62 98 GLU A O 1
ATOM 804 N N . LYS A 1 99 ? 27.509 -5.719 -8.275 1.00 81.69 99 LYS A N 1
ATOM 805 C CA . LYS A 1 99 ? 26.726 -4.630 -8.873 1.00 81.69 99 LYS A CA 1
ATOM 806 C C . LYS A 1 99 ? 25.543 -4.177 -8.018 1.00 81.69 99 LYS A C 1
ATOM 808 O O . LYS A 1 99 ? 25.180 -3.008 -8.081 1.00 81.69 99 LYS A O 1
ATOM 813 N N . TRP A 1 100 ? 24.941 -5.090 -7.261 1.00 85.62 100 TRP A N 1
ATOM 814 C CA . TRP A 1 100 ? 23.723 -4.842 -6.488 1.00 85.62 100 TRP A CA 1
ATOM 815 C C . TRP A 1 100 ? 23.688 -5.700 -5.218 1.00 85.62 100 TRP A C 1
ATOM 817 O O . TRP A 1 100 ? 24.414 -6.691 -5.096 1.00 85.62 100 TRP A O 1
ATOM 827 N N . ARG A 1 101 ? 22.855 -5.300 -4.258 1.00 86.94 101 ARG A N 1
ATOM 828 C CA . ARG A 1 101 ? 22.608 -5.983 -2.982 1.00 86.94 101 ARG A CA 1
ATOM 829 C C . ARG A 1 101 ? 21.117 -6.290 -2.825 1.00 86.94 101 ARG A C 1
ATOM 831 O O . ARG A 1 101 ? 20.302 -5.557 -3.373 1.00 86.94 101 ARG A O 1
ATOM 838 N N . PRO A 1 102 ? 20.733 -7.304 -2.033 1.00 87.75 102 PRO A N 1
ATOM 839 C CA . PRO A 1 102 ? 19.320 -7.577 -1.758 1.00 87.75 102 PRO A CA 1
ATOM 840 C C . PRO A 1 102 ? 18.546 -6.380 -1.180 1.00 87.75 102 PRO A C 1
ATOM 842 O O . PRO A 1 102 ? 17.385 -6.199 -1.515 1.00 87.75 102 PRO A O 1
ATOM 845 N N . SER A 1 103 ? 19.191 -5.506 -0.397 1.00 88.25 103 SER A N 1
ATOM 846 C CA . SER A 1 103 ? 18.580 -4.244 0.055 1.00 88.25 103 SER A CA 1
ATOM 847 C C . SER A 1 103 ? 18.185 -3.328 -1.103 1.00 88.25 103 SER A C 1
ATOM 849 O O . SER A 1 103 ? 17.130 -2.716 -1.064 1.00 88.25 103 SER A O 1
ATOM 851 N N . ASP A 1 104 ? 18.996 -3.283 -2.160 1.00 89.00 104 ASP A N 1
ATOM 852 C CA . ASP A 1 104 ? 18.715 -2.467 -3.341 1.00 89.00 104 ASP A CA 1
ATOM 853 C C . ASP A 1 104 ? 17.461 -3.012 -4.061 1.00 89.00 104 ASP A C 1
ATOM 855 O O . ASP A 1 104 ? 16.644 -2.259 -4.583 1.00 89.00 104 ASP A O 1
ATOM 859 N N . VAL A 1 105 ? 17.275 -4.337 -4.043 1.00 90.31 105 VAL A N 1
ATOM 860 C CA . VAL A 1 105 ? 16.077 -5.004 -4.576 1.00 90.31 105 VAL A CA 1
ATOM 861 C C . VAL A 1 105 ? 14.838 -4.689 -3.735 1.00 90.31 105 VAL A C 1
ATOM 863 O O . VAL A 1 105 ? 13.780 -4.417 -4.294 1.00 90.31 105 VAL A O 1
ATOM 866 N N . SER A 1 106 ? 14.976 -4.671 -2.409 1.00 91.94 106 SER A N 1
ATOM 867 C CA . SER A 1 106 ? 13.928 -4.222 -1.483 1.00 91.94 106 SER A CA 1
ATOM 868 C C . SER A 1 106 ? 13.497 -2.787 -1.787 1.00 91.94 106 SER A C 1
ATOM 870 O O . SER A 1 106 ? 12.312 -2.538 -1.988 1.00 91.94 106 SER A O 1
ATOM 872 N N . ASP A 1 107 ? 14.451 -1.859 -1.911 1.00 91.75 107 ASP A N 1
ATOM 873 C CA . ASP A 1 107 ? 14.176 -0.446 -2.213 1.00 91.75 107 ASP A CA 1
ATOM 874 C C . ASP A 1 107 ? 13.459 -0.283 -3.565 1.00 91.75 107 ASP A C 1
ATOM 876 O O . ASP A 1 107 ? 12.542 0.531 -3.718 1.00 91.75 107 ASP A O 1
ATOM 880 N N . LEU A 1 108 ? 13.839 -1.100 -4.552 1.00 92.62 108 LEU A N 1
ATOM 881 C CA . LEU A 1 108 ? 13.180 -1.143 -5.851 1.00 92.62 108 LEU A CA 1
ATOM 882 C C . LEU A 1 108 ? 11.722 -1.612 -5.714 1.00 92.62 108 LEU A C 1
ATOM 884 O O . LEU A 1 108 ? 10.812 -0.926 -6.176 1.00 92.62 108 LEU A O 1
ATOM 888 N N . MET A 1 109 ? 11.472 -2.729 -5.028 1.00 94.50 109 MET A N 1
ATOM 889 C CA . MET A 1 109 ? 10.103 -3.197 -4.784 1.00 94.50 109 MET A CA 1
ATOM 890 C C . MET A 1 109 ? 9.279 -2.167 -4.001 1.00 94.50 109 MET A C 1
ATOM 892 O O . MET A 1 109 ? 8.113 -1.941 -4.328 1.00 94.50 109 MET A O 1
ATOM 896 N N . GLY A 1 110 ? 9.888 -1.498 -3.018 1.00 94.94 110 GLY A N 1
ATOM 897 C CA . GLY A 1 110 ? 9.275 -0.394 -2.281 1.00 94.94 110 GLY A CA 1
ATOM 898 C C . GLY A 1 110 ? 8.850 0.740 -3.211 1.00 94.94 110 GLY A C 1
ATOM 899 O O . GLY A 1 110 ? 7.703 1.178 -3.162 1.00 94.94 110 GLY A O 1
ATOM 900 N N . THR A 1 111 ? 9.722 1.137 -4.141 1.00 94.25 111 THR A N 1
ATOM 901 C CA . THR A 1 111 ? 9.415 2.145 -5.169 1.00 94.25 111 THR A CA 1
ATOM 902 C C . THR A 1 111 ? 8.190 1.750 -5.998 1.00 94.25 111 THR A C 1
ATOM 904 O O . THR A 1 111 ? 7.293 2.570 -6.186 1.00 94.25 111 THR A O 1
ATOM 907 N N . LEU A 1 112 ? 8.100 0.499 -6.467 1.00 95.31 112 LEU A N 1
ATOM 908 C CA . LEU A 1 112 ? 6.955 0.039 -7.266 1.00 95.31 112 LEU A CA 1
ATOM 909 C C . LEU A 1 112 ? 5.631 0.145 -6.498 1.00 95.31 112 LEU A C 1
ATOM 911 O O . LEU A 1 112 ? 4.632 0.633 -7.035 1.00 95.31 112 LEU A O 1
ATOM 915 N N . VAL A 1 113 ? 5.619 -0.293 -5.238 1.00 96.94 113 VAL A N 1
ATOM 916 C CA . VAL A 1 113 ? 4.422 -0.230 -4.388 1.00 96.94 113 VAL A CA 1
ATOM 917 C C . VAL A 1 113 ? 4.083 1.220 -4.026 1.00 96.94 113 VAL A C 1
ATOM 919 O O . VAL A 1 113 ? 2.909 1.590 -4.042 1.00 96.94 113 VAL A O 1
ATOM 922 N N . ASP A 1 114 ? 5.080 2.078 -3.799 1.00 96.06 114 ASP A N 1
ATOM 923 C CA . ASP A 1 114 ? 4.874 3.508 -3.542 1.00 96.06 114 ASP A CA 1
ATOM 924 C C . ASP A 1 114 ? 4.310 4.252 -4.764 1.00 96.06 114 ASP A C 1
ATOM 926 O O . ASP A 1 114 ? 3.426 5.100 -4.640 1.00 96.06 114 ASP A O 1
ATOM 930 N N . VAL A 1 115 ? 4.742 3.892 -5.977 1.00 95.44 115 VAL A N 1
ATOM 931 C CA . VAL A 1 115 ? 4.128 4.397 -7.215 1.00 95.44 115 VAL A CA 1
ATOM 932 C C . VAL A 1 115 ? 2.651 4.011 -7.274 1.00 95.44 115 VAL A C 1
ATOM 934 O O . VAL A 1 115 ? 1.819 4.856 -7.599 1.00 95.44 115 VAL A O 1
ATOM 937 N N . GLY A 1 116 ? 2.301 2.773 -6.914 1.00 96.81 116 GLY A N 1
ATOM 938 C CA . GLY A 1 116 ? 0.906 2.334 -6.859 1.00 96.81 116 GLY A CA 1
ATOM 939 C C . GLY A 1 116 ? 0.078 3.097 -5.822 1.00 96.81 116 GLY A C 1
ATOM 940 O O . GLY A 1 116 ? -1.051 3.496 -6.114 1.00 96.81 116 GLY A O 1
ATOM 941 N N . LEU A 1 117 ? 0.653 3.391 -4.652 1.00 96.31 117 LEU A N 1
ATOM 942 C CA . LEU A 1 117 ? 0.030 4.283 -3.670 1.00 96.31 117 LEU A CA 1
ATOM 943 C C . LEU A 1 117 ? -0.209 5.683 -4.260 1.00 96.31 117 LEU A C 1
ATOM 945 O O . LEU A 1 117 ? -1.296 6.240 -4.113 1.00 96.31 117 LEU A O 1
ATOM 949 N N . GLY A 1 118 ? 0.773 6.219 -4.988 1.00 94.19 118 GLY A N 1
ATOM 950 C CA . GLY A 1 118 ? 0.647 7.481 -5.711 1.00 94.19 118 GLY A CA 1
ATOM 951 C C . GLY A 1 118 ? -0.486 7.472 -6.742 1.00 94.19 118 GLY A C 1
ATOM 952 O O . GLY A 1 118 ? -1.222 8.451 -6.835 1.00 94.19 118 GLY A O 1
ATOM 953 N N . ILE A 1 119 ? -0.673 6.373 -7.483 1.00 94.50 119 ILE A N 1
ATOM 954 C CA . ILE A 1 119 ? -1.793 6.218 -8.429 1.00 94.50 119 ILE A CA 1
ATOM 955 C C . ILE A 1 119 ? -3.138 6.270 -7.688 1.00 94.50 119 ILE A C 1
ATOM 957 O O . ILE A 1 119 ? -4.046 6.971 -8.140 1.00 94.50 119 ILE A O 1
ATOM 961 N N . LEU A 1 120 ? -3.274 5.568 -6.553 1.00 92.12 120 LEU A N 1
ATOM 962 C CA . LEU A 1 120 ? -4.500 5.605 -5.742 1.00 92.12 120 LEU A CA 1
ATOM 963 C C . LEU A 1 120 ? -4.829 7.023 -5.272 1.00 92.12 120 LEU A C 1
ATOM 965 O O . LEU A 1 120 ? -5.968 7.462 -5.412 1.00 92.12 120 LEU A O 1
ATOM 969 N N . ASP A 1 121 ? -3.836 7.745 -4.758 1.00 89.25 121 ASP A N 1
ATOM 970 C CA . ASP A 1 121 ? -4.033 9.094 -4.220 1.00 89.25 121 ASP A CA 1
ATOM 971 C C . ASP A 1 121 ? -4.474 10.096 -5.289 1.00 89.25 121 ASP A C 1
ATOM 973 O O . ASP A 1 121 ? -5.228 11.022 -5.000 1.00 89.25 121 ASP A O 1
ATOM 977 N N . CYS A 1 122 ? -4.053 9.898 -6.538 1.00 83.94 122 CYS A N 1
ATOM 978 C CA . CYS A 1 122 ? -4.464 10.753 -7.648 1.00 83.94 122 CYS A CA 1
ATOM 979 C C . CYS A 1 122 ? -5.920 10.527 -8.073 1.00 83.94 122 CYS A C 1
ATOM 981 O O . CYS A 1 122 ? -6.545 11.444 -8.597 1.00 83.94 122 CYS A O 1
ATOM 983 N N . ASN A 1 123 ? -6.453 9.324 -7.849 1.00 77.31 123 ASN A N 1
ATOM 984 C CA . ASN A 1 123 ? -7.825 8.959 -8.206 1.00 77.31 123 ASN A CA 1
ATOM 985 C C . ASN A 1 123 ? -8.824 9.166 -7.054 1.00 77.31 123 ASN A C 1
ATOM 987 O O . ASN A 1 123 ? -10.025 8.986 -7.246 1.00 77.31 123 ASN A O 1
ATOM 991 N N . ALA A 1 124 ? -8.352 9.561 -5.870 1.00 70.88 124 ALA A N 1
ATOM 992 C CA . ALA A 1 124 ? -9.175 9.865 -4.703 1.00 70.88 124 ALA A CA 1
ATOM 993 C C . ALA A 1 124 ? -9.716 11.309 -4.733 1.00 70.88 124 ALA A C 1
ATOM 995 O O . ALA A 1 124 ? -9.555 12.052 -3.766 1.00 70.88 124 ALA A O 1
ATOM 996 N N . ASN A 1 125 ? -10.305 11.734 -5.859 1.00 64.44 125 ASN A N 1
ATOM 997 C CA . ASN A 1 125 ? -10.850 13.085 -6.010 1.00 64.44 125 ASN A CA 1
ATOM 998 C C . ASN A 1 125 ? -12.382 13.099 -5.911 1.00 64.44 125 ASN A C 1
ATOM 1000 O O . ASN A 1 125 ? -13.087 12.710 -6.838 1.00 64.44 125 ASN A O 1
ATOM 1004 N N . GLU A 1 126 ? -12.870 13.618 -4.790 1.00 56.25 126 GLU A N 1
ATOM 1005 C CA . GLU A 1 126 ? -14.287 13.795 -4.441 1.00 56.25 126 GLU A CA 1
ATOM 1006 C C . GLU A 1 126 ? -14.991 14.891 -5.271 1.00 56.25 126 GLU A C 1
ATOM 1008 O O . GLU A 1 126 ? -16.217 14.964 -5.337 1.00 56.25 126 GLU A O 1
ATOM 1013 N N . GLN A 1 127 ? -14.225 15.779 -5.921 1.00 52.22 127 GLN A N 1
ATOM 1014 C CA . GLN A 1 127 ? -14.768 16.966 -6.599 1.00 52.22 127 GLN A CA 1
ATOM 1015 C C . GLN A 1 127 ? -15.209 16.721 -8.048 1.00 52.22 127 GLN A C 1
ATOM 1017 O O . GLN A 1 127 ? -15.852 17.590 -8.643 1.00 52.22 127 GLN A O 1
ATOM 1022 N N . GLU A 1 128 ? -14.868 15.570 -8.630 1.00 61.69 128 GLU A N 1
ATOM 1023 C CA . GLU A 1 128 ? -15.239 15.213 -9.999 1.00 61.69 128 GLU A CA 1
ATOM 1024 C C . GLU A 1 128 ? -16.401 14.210 -10.024 1.00 61.69 128 GLU A C 1
ATOM 1026 O O . GLU A 1 128 ? -16.554 13.407 -9.100 1.00 61.69 128 GLU A O 1
ATOM 1031 N N . PRO A 1 129 ? -17.246 14.223 -11.075 1.00 63.09 129 PRO A N 1
ATOM 1032 C CA . PRO A 1 129 ? -18.270 13.204 -11.244 1.00 63.09 129 PRO A CA 1
ATOM 1033 C C . PRO A 1 129 ? -17.635 11.818 -11.191 1.00 63.09 129 PRO A C 1
ATOM 1035 O O . PRO A 1 129 ? -16.678 11.536 -11.908 1.00 63.09 129 PRO A O 1
ATOM 1038 N N . THR A 1 130 ? -18.193 10.951 -10.354 1.00 68.94 130 THR A N 1
ATOM 1039 C CA . THR A 1 130 ? -17.704 9.591 -10.166 1.00 68.94 130 THR A CA 1
ATOM 1040 C C . THR A 1 130 ? -17.651 8.837 -11.499 1.00 68.94 130 THR A C 1
ATOM 1042 O O . THR A 1 130 ? -18.696 8.520 -12.068 1.00 68.94 130 THR A O 1
ATOM 1045 N N . ASP A 1 131 ? -16.448 8.521 -11.990 1.00 82.56 131 ASP A N 1
ATOM 1046 C CA . ASP A 1 131 ? -16.251 7.630 -13.137 1.00 82.56 131 ASP A CA 1
ATOM 1047 C C . ASP A 1 131 ? -16.269 6.162 -12.665 1.00 82.56 131 ASP A C 1
ATOM 1049 O O . ASP A 1 131 ? -15.348 5.723 -11.964 1.00 82.56 131 ASP A O 1
ATOM 1053 N N . PRO A 1 132 ? -17.280 5.356 -13.052 1.00 84.81 132 PRO A N 1
ATOM 1054 C CA . PRO A 1 132 ? -17.354 3.950 -12.661 1.00 84.81 132 PRO A CA 1
ATOM 1055 C C . PRO A 1 132 ? -16.152 3.119 -13.128 1.00 84.81 132 PRO A C 1
ATOM 1057 O O . PRO A 1 132 ? -15.819 2.113 -12.496 1.00 84.81 132 PRO A O 1
ATOM 1060 N N . VAL A 1 133 ? -15.509 3.502 -14.239 1.00 87.75 133 VAL A N 1
ATOM 1061 C CA . VAL A 1 133 ? -14.334 2.797 -14.762 1.00 87.75 133 VAL A CA 1
ATOM 1062 C C . VAL A 1 133 ? -13.123 3.075 -13.877 1.00 87.75 133 VAL A C 1
ATOM 1064 O O . VAL A 1 133 ? -12.476 2.120 -13.438 1.00 87.75 133 VAL A O 1
ATOM 1067 N N . ALA A 1 134 ? -12.849 4.343 -13.561 1.00 87.50 134 ALA A N 1
ATOM 1068 C CA . ALA A 1 134 ? -11.802 4.721 -12.614 1.00 87.50 134 ALA A CA 1
ATOM 1069 C C . ALA A 1 134 ? -12.019 4.082 -11.233 1.00 87.50 134 ALA A C 1
ATOM 1071 O O . ALA A 1 134 ? -11.091 3.488 -10.693 1.00 87.50 134 ALA A O 1
ATOM 1072 N N . LEU A 1 135 ? -13.250 4.076 -10.706 1.00 88.94 135 LEU A N 1
ATOM 1073 C CA . LEU A 1 135 ? -13.577 3.406 -9.440 1.00 88.94 135 LEU A CA 1
ATOM 1074 C C . LEU A 1 135 ? -13.207 1.923 -9.439 1.00 88.94 135 LEU A C 1
ATOM 1076 O O . LEU A 1 135 ? -12.559 1.433 -8.510 1.00 88.94 135 LEU A O 1
ATOM 1080 N N . LYS A 1 136 ? -13.600 1.205 -10.497 1.00 91.38 136 LYS A N 1
ATOM 1081 C CA . LYS A 1 136 ? -13.287 -0.218 -10.639 1.00 91.38 136 LYS A CA 1
ATOM 1082 C C . LYS A 1 136 ? -11.784 -0.462 -10.630 1.00 91.38 136 LYS A C 1
ATOM 1084 O O . LYS A 1 136 ? -11.325 -1.419 -10.006 1.00 91.38 136 LYS A O 1
ATOM 1089 N N . GLN A 1 137 ? -11.034 0.402 -11.302 1.00 93.88 137 GLN A N 1
ATOM 1090 C CA . GLN A 1 137 ? -9.581 0.348 -11.313 1.00 93.88 137 GLN A CA 1
ATOM 1091 C C . GLN A 1 137 ? -8.983 0.685 -9.941 1.00 93.88 137 GLN A C 1
ATOM 1093 O O . GLN A 1 137 ? -8.092 -0.033 -9.500 1.00 93.88 137 GLN A O 1
ATOM 1098 N N . SER A 1 138 ? -9.507 1.677 -9.220 1.00 93.56 138 SER A N 1
ATOM 1099 C CA . SER A 1 138 ? -9.050 2.030 -7.870 1.00 93.56 138 SER A CA 1
ATOM 1100 C C . SER A 1 138 ? -9.242 0.895 -6.862 1.00 93.56 138 SER A C 1
ATOM 1102 O O . SER A 1 138 ? -8.314 0.604 -6.111 1.00 93.56 138 SER A O 1
ATOM 1104 N N . ALA A 1 139 ? -10.381 0.186 -6.860 1.00 94.38 139 ALA A N 1
ATOM 1105 C CA . ALA A 1 139 ? -10.514 -0.999 -5.998 1.00 94.38 139 ALA A CA 1
ATOM 1106 C C . ALA A 1 139 ? -9.582 -2.134 -6.421 1.00 94.38 139 ALA A C 1
ATOM 1108 O O . ALA A 1 139 ? -8.971 -2.762 -5.561 1.00 94.38 139 ALA A O 1
ATOM 1109 N N . ALA A 1 140 ? -9.453 -2.403 -7.725 1.00 96.50 140 ALA A N 1
ATOM 1110 C CA . ALA A 1 140 ? -8.543 -3.440 -8.205 1.00 96.50 140 ALA A CA 1
ATOM 1111 C C . ALA A 1 140 ? -7.094 -3.148 -7.785 1.00 96.50 140 ALA A C 1
ATOM 1113 O O . ALA A 1 140 ? -6.407 -4.033 -7.280 1.00 96.50 140 ALA A O 1
ATOM 1114 N N . LEU A 1 141 ? -6.665 -1.892 -7.923 1.00 97.31 141 LEU A N 1
ATOM 1115 C CA . LEU A 1 141 ? -5.348 -1.437 -7.505 1.00 97.31 141 LEU A CA 1
ATOM 1116 C C . LEU A 1 141 ? -5.176 -1.501 -5.983 1.00 97.31 141 LEU A C 1
ATOM 1118 O O . LEU A 1 141 ? -4.143 -1.969 -5.522 1.00 97.31 141 LEU A O 1
ATOM 1122 N N . TYR A 1 142 ? -6.175 -1.087 -5.196 1.00 97.44 142 TYR A N 1
ATOM 1123 C CA . TYR A 1 142 ? -6.126 -1.214 -3.737 1.00 97.44 142 TYR A CA 1
ATOM 1124 C C . TYR A 1 142 ? -5.931 -2.669 -3.303 1.00 97.44 142 TYR A C 1
ATOM 1126 O O . TYR A 1 142 ? -5.063 -2.949 -2.478 1.00 97.44 142 TYR A O 1
ATOM 1134 N N . ASN A 1 143 ? -6.701 -3.594 -3.882 1.00 97.62 143 ASN A N 1
ATOM 1135 C CA . ASN A 1 143 ? -6.603 -5.017 -3.563 1.00 97.62 143 ASN A CA 1
ATOM 1136 C C . ASN A 1 143 ? -5.207 -5.551 -3.905 1.00 97.62 143 ASN A C 1
ATOM 1138 O O . ASN A 1 143 ? -4.575 -6.197 -3.073 1.00 97.62 143 ASN A O 1
ATOM 1142 N N . ALA A 1 144 ? -4.705 -5.218 -5.096 1.00 98.19 144 ALA A N 1
ATOM 1143 C CA . ALA A 1 144 ? -3.387 -5.645 -5.542 1.00 98.19 144 ALA A CA 1
ATOM 1144 C C . ALA A 1 144 ? -2.265 -5.059 -4.666 1.00 98.19 144 ALA A C 1
ATOM 1146 O O . ALA A 1 144 ? -1.331 -5.768 -4.309 1.00 98.19 144 ALA A O 1
ATOM 1147 N N . LEU A 1 145 ? -2.378 -3.797 -4.239 1.00 98.25 145 LEU A N 1
ATOM 1148 C CA . LEU A 1 145 ? -1.436 -3.172 -3.305 1.00 98.25 145 LEU A CA 1
ATOM 1149 C C . LEU A 1 145 ? -1.480 -3.804 -1.918 1.00 98.25 145 LEU A C 1
ATOM 1151 O O . LEU A 1 145 ? -0.436 -3.968 -1.286 1.00 98.25 145 LEU A O 1
ATOM 1155 N N . TRP A 1 146 ? -2.671 -4.160 -1.436 1.00 97.88 146 TRP A N 1
ATOM 1156 C CA . TRP A 1 146 ? -2.821 -4.871 -0.174 1.00 97.88 146 TRP A CA 1
ATOM 1157 C C . TRP A 1 146 ? -2.134 -6.236 -0.2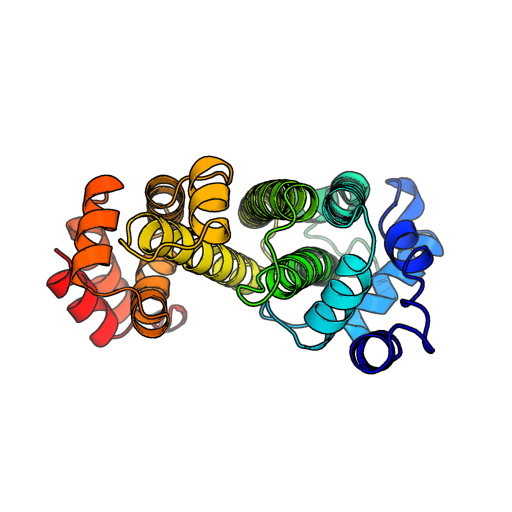30 1.00 97.88 146 TRP A C 1
ATOM 1159 O O . TRP A 1 146 ? -1.358 -6.572 0.665 1.00 97.88 146 TRP A O 1
ATOM 1169 N N . GLU A 1 147 ? -2.388 -7.016 -1.278 1.00 97.81 147 GLU A N 1
ATOM 1170 C CA . GLU A 1 147 ? -1.765 -8.326 -1.484 1.00 97.81 147 GLU A CA 1
ATOM 1171 C C . GLU A 1 147 ? -0.246 -8.204 -1.620 1.00 97.81 147 GLU A C 1
ATOM 1173 O O . GLU A 1 147 ? 0.478 -8.850 -0.864 1.00 97.81 147 GLU A O 1
ATOM 1178 N N . ALA A 1 148 ? 0.226 -7.294 -2.475 1.00 98.00 148 ALA A N 1
ATOM 1179 C CA . ALA A 1 148 ? 1.641 -7.007 -2.667 1.00 98.00 148 ALA A CA 1
ATOM 1180 C C . ALA A 1 148 ? 2.337 -6.628 -1.356 1.00 98.00 148 ALA A C 1
ATOM 1182 O O . ALA A 1 148 ? 3.377 -7.183 -1.013 1.00 98.00 148 ALA A O 1
ATOM 1183 N N . THR A 1 149 ? 1.739 -5.728 -0.571 1.00 97.25 149 THR A N 1
ATOM 1184 C CA . THR A 1 149 ? 2.306 -5.305 0.716 1.00 97.25 149 THR A CA 1
ATOM 1185 C C . THR A 1 149 ? 2.421 -6.483 1.685 1.00 97.25 149 THR A C 1
ATOM 1187 O O . THR A 1 149 ? 3.462 -6.652 2.313 1.00 97.25 149 THR A O 1
ATOM 1190 N N . ASN A 1 150 ? 1.392 -7.329 1.800 1.00 95.06 150 ASN A N 1
ATOM 1191 C CA . ASN A 1 150 ? 1.435 -8.481 2.710 1.00 95.06 150 ASN A CA 1
ATOM 1192 C C . ASN A 1 150 ? 2.397 -9.581 2.242 1.00 95.06 150 ASN A C 1
ATOM 1194 O O . ASN A 1 150 ? 3.039 -10.231 3.071 1.00 95.06 150 ASN A O 1
ATOM 1198 N N . GLU A 1 151 ? 2.516 -9.782 0.931 1.00 96.44 151 GLU A N 1
ATOM 1199 C CA . GLU A 1 151 ? 3.528 -10.662 0.356 1.00 96.44 151 GLU A CA 1
ATOM 1200 C C . GLU A 1 151 ? 4.927 -10.173 0.740 1.00 96.44 151 GLU A C 1
ATOM 1202 O O . GLU A 1 151 ? 5.696 -10.926 1.339 1.00 96.44 151 GLU A O 1
ATOM 1207 N N . MET A 1 152 ? 5.220 -8.889 0.512 1.00 96.19 152 MET A N 1
ATOM 1208 C CA . MET A 1 152 ? 6.513 -8.295 0.854 1.00 96.19 152 MET A CA 1
ATOM 1209 C C . MET A 1 152 ? 6.814 -8.346 2.348 1.00 96.19 152 MET A C 1
ATOM 1211 O O . MET A 1 152 ? 7.925 -8.703 2.719 1.00 96.19 152 MET A O 1
ATOM 1215 N N . MET A 1 153 ? 5.831 -8.112 3.220 1.00 92.81 153 MET A N 1
ATOM 1216 C CA . MET A 1 153 ? 6.007 -8.301 4.668 1.00 92.81 153 MET A CA 1
ATOM 1217 C C . MET A 1 153 ? 6.401 -9.738 5.049 1.00 92.81 153 MET A C 1
ATOM 1219 O O . MET A 1 153 ? 6.974 -9.953 6.117 1.00 92.81 153 MET A O 1
ATOM 1223 N N . SER A 1 154 ? 6.081 -10.726 4.208 1.00 92.25 154 SER A N 1
ATOM 1224 C CA . SER A 1 154 ? 6.404 -12.136 4.444 1.00 92.25 154 SER A CA 1
ATOM 1225 C C . SER A 1 154 ? 7.785 -12.526 3.905 1.00 92.25 154 SER A C 1
ATOM 1227 O O . SER A 1 154 ? 8.455 -13.386 4.491 1.00 92.25 154 SER A O 1
ATOM 1229 N N . ILE A 1 155 ? 8.218 -11.912 2.799 1.00 93.44 155 ILE A N 1
ATOM 1230 C CA . ILE A 1 155 ? 9.439 -12.311 2.083 1.00 93.44 155 ILE A CA 1
ATOM 1231 C C . ILE A 1 155 ? 10.612 -11.343 2.258 1.00 93.44 155 ILE A C 1
ATOM 1233 O O . ILE A 1 155 ? 11.755 -11.796 2.247 1.00 93.44 155 ILE A O 1
ATOM 1237 N N . ASP A 1 156 ? 10.364 -10.052 2.479 1.00 92.62 156 ASP A N 1
ATOM 1238 C CA . ASP A 1 156 ? 11.392 -9.014 2.515 1.00 92.62 156 ASP A CA 1
ATOM 1239 C C . ASP A 1 156 ? 11.726 -8.532 3.932 1.00 92.62 156 ASP A C 1
ATOM 1241 O O . ASP A 1 156 ? 10.917 -7.953 4.655 1.00 92.62 156 ASP A O 1
ATOM 1245 N N . PHE A 1 157 ? 12.987 -8.749 4.300 1.00 87.00 157 PHE A N 1
ATOM 1246 C CA . PHE A 1 157 ? 13.554 -8.451 5.615 1.00 87.00 157 PHE A CA 1
ATOM 1247 C C . PHE A 1 157 ? 14.345 -7.145 5.618 1.00 87.00 157 PHE A C 1
ATOM 1249 O O . PHE A 1 157 ? 14.730 -6.668 6.684 1.00 87.00 157 PHE A O 1
ATOM 1256 N N . TYR A 1 158 ? 14.637 -6.590 4.442 1.00 87.94 158 TYR A N 1
ATOM 1257 C CA . TYR A 1 158 ? 15.429 -5.375 4.303 1.00 87.94 158 TYR A CA 1
ATOM 1258 C C . TYR A 1 158 ? 14.540 -4.130 4.411 1.00 87.94 158 TYR A C 1
ATOM 1260 O O . TYR A 1 158 ? 14.960 -3.147 5.018 1.00 87.94 158 TYR A O 1
ATOM 1268 N N . GLY A 1 159 ? 13.304 -4.203 3.907 1.00 83.75 159 GLY A N 1
ATOM 1269 C CA . GLY A 1 159 ? 12.322 -3.115 3.914 1.00 83.75 159 GLY A CA 1
ATOM 1270 C C . GLY A 1 159 ? 11.308 -3.133 5.066 1.00 83.75 159 GLY A C 1
ATOM 1271 O O . GLY A 1 159 ? 10.231 -2.565 4.918 1.00 83.75 159 GLY A O 1
ATOM 1272 N N . GLU A 1 160 ? 11.590 -3.788 6.201 1.00 82.12 160 GLU A N 1
ATOM 1273 C CA . GLU A 1 160 ? 10.587 -4.055 7.257 1.00 82.12 160 GLU A CA 1
ATOM 1274 C C . GLU A 1 160 ? 9.780 -2.806 7.683 1.00 82.12 160 GLU A C 1
ATOM 1276 O O . GLU A 1 160 ? 8.551 -2.863 7.765 1.00 82.12 160 GLU A O 1
ATOM 1281 N N . GLU A 1 161 ? 10.443 -1.667 7.921 1.00 88.31 161 GLU A N 1
ATOM 1282 C CA . GLU A 1 161 ? 9.762 -0.420 8.312 1.00 88.31 161 GLU A CA 1
ATOM 1283 C C . GLU A 1 161 ? 8.888 0.133 7.173 1.00 88.31 161 GLU A C 1
ATOM 1285 O O . GLU A 1 161 ? 7.747 0.530 7.418 1.00 88.31 161 GLU A O 1
ATOM 1290 N N . PHE A 1 162 ? 9.374 0.091 5.928 1.00 93.38 162 PHE A N 1
ATOM 1291 C CA . PHE A 1 162 ? 8.628 0.549 4.755 1.00 93.38 162 PHE A CA 1
ATOM 1292 C C . PHE A 1 162 ? 7.304 -0.210 4.616 1.00 93.38 162 PHE A C 1
ATOM 1294 O O . PHE A 1 162 ? 6.242 0.408 4.514 1.00 93.38 162 PHE A O 1
ATOM 1301 N N . TRP A 1 163 ? 7.344 -1.545 4.671 1.00 94.62 163 TRP A N 1
ATOM 1302 C CA . TRP A 1 163 ? 6.158 -2.378 4.462 1.00 94.62 163 TRP A CA 1
ATOM 1303 C C . TRP A 1 163 ? 5.119 -2.209 5.569 1.00 94.62 163 TRP A C 1
ATOM 1305 O O . TRP A 1 163 ? 3.921 -2.132 5.288 1.00 94.62 163 TRP A O 1
ATOM 1315 N N . GLN A 1 164 ? 5.562 -2.064 6.821 1.00 91.44 164 GLN A N 1
ATOM 1316 C CA . GLN A 1 164 ? 4.663 -1.772 7.939 1.00 91.44 164 GLN A CA 1
ATOM 1317 C C . GLN A 1 164 ? 3.964 -0.418 7.764 1.00 91.44 164 GLN A C 1
ATOM 1319 O O . GLN A 1 164 ? 2.756 -0.316 7.984 1.00 91.44 164 GLN A O 1
ATOM 1324 N N . VAL A 1 165 ? 4.691 0.622 7.346 1.00 93.12 165 VAL A N 1
ATOM 1325 C CA . VAL A 1 165 ? 4.103 1.953 7.118 1.00 93.12 165 VAL A CA 1
ATOM 1326 C C . VAL A 1 165 ? 3.207 1.959 5.873 1.00 93.12 165 VAL A C 1
ATOM 1328 O O . VAL A 1 165 ? 2.155 2.601 5.878 1.00 93.12 165 VAL A O 1
ATOM 1331 N N . MET A 1 166 ? 3.541 1.188 4.835 1.00 96.12 166 MET A N 1
ATOM 1332 C CA . MET A 1 166 ? 2.681 1.019 3.660 1.00 96.12 166 MET A CA 1
ATOM 1333 C C . MET A 1 166 ? 1.351 0.360 4.046 1.00 96.12 166 MET A C 1
ATOM 1335 O O . MET A 1 166 ? 0.280 0.870 3.709 1.00 96.12 166 MET A O 1
ATOM 1339 N N . GLN A 1 167 ? 1.389 -0.708 4.851 1.00 95.50 167 GLN A N 1
ATOM 1340 C CA . GLN A 1 167 ? 0.176 -1.348 5.364 1.00 95.50 167 GLN A CA 1
ATOM 1341 C C . GLN A 1 167 ? -0.674 -0.360 6.183 1.00 95.50 167 GLN A C 1
ATOM 1343 O O . GLN A 1 167 ? -1.892 -0.313 6.012 1.00 95.50 167 GLN A O 1
ATOM 1348 N N . GLN A 1 168 ? -0.056 0.490 7.014 1.00 94.00 168 GLN A N 1
ATOM 1349 C CA . GLN A 1 168 ? -0.768 1.542 7.755 1.00 94.00 168 GLN A CA 1
ATOM 1350 C C . GLN A 1 168 ? -1.481 2.525 6.817 1.00 94.00 168 GLN A C 1
ATOM 1352 O O . GLN A 1 168 ? -2.650 2.839 7.040 1.00 94.00 168 GLN A O 1
ATOM 1357 N N . HIS A 1 169 ? -0.821 2.973 5.746 1.00 95.06 169 HIS A N 1
ATOM 1358 C CA . HIS A 1 169 ? -1.432 3.835 4.732 1.00 95.06 169 HIS A CA 1
ATOM 1359 C C . HIS A 1 169 ? -2.669 3.203 4.082 1.00 95.06 169 HIS A C 1
ATOM 1361 O O . HIS A 1 169 ? -3.672 3.898 3.877 1.00 95.06 169 HIS A O 1
ATOM 1367 N N . LEU A 1 170 ? -2.620 1.905 3.778 1.00 96.56 170 LEU A N 1
ATOM 1368 C CA . LEU A 1 170 ? -3.744 1.177 3.187 1.00 96.56 170 LEU A CA 1
ATOM 1369 C C . LEU A 1 170 ? -4.883 0.946 4.193 1.00 96.56 170 LEU A C 1
ATOM 1371 O O . LEU A 1 170 ? -6.053 1.047 3.820 1.00 96.56 170 LEU A O 1
ATOM 1375 N N . VAL A 1 171 ? -4.567 0.679 5.466 1.00 96.56 171 VAL A N 1
ATOM 1376 C CA . VAL A 1 171 ? -5.568 0.544 6.540 1.00 96.56 171 VAL A CA 1
ATOM 1377 C C . VAL A 1 171 ? -6.288 1.869 6.780 1.00 96.56 171 VAL A C 1
ATOM 1379 O O . VAL A 1 171 ? -7.515 1.884 6.834 1.00 96.56 171 VAL A O 1
ATOM 1382 N N . ILE A 1 172 ? -5.556 2.983 6.887 1.00 95.31 172 ILE A N 1
ATOM 1383 C CA . ILE A 1 172 ? -6.143 4.312 7.124 1.00 95.31 172 ILE A CA 1
ATOM 1384 C C . ILE A 1 172 ? -7.191 4.633 6.051 1.00 95.31 172 ILE A C 1
ATOM 1386 O O . ILE A 1 172 ? -8.342 4.899 6.398 1.00 95.31 172 ILE A O 1
ATOM 1390 N N . ARG A 1 173 ? -6.830 4.510 4.765 1.00 93.44 173 ARG A N 1
ATOM 1391 C CA . ARG A 1 173 ? -7.750 4.761 3.638 1.00 93.44 173 ARG A CA 1
ATOM 1392 C C . ARG A 1 173 ? -8.971 3.851 3.690 1.00 93.44 173 ARG A C 1
ATOM 1394 O O . ARG A 1 173 ? -10.102 4.302 3.545 1.00 93.44 173 ARG A O 1
ATOM 1401 N N . ARG A 1 174 ? -8.761 2.562 3.966 1.00 95.00 174 ARG A N 1
ATOM 1402 C CA . ARG A 1 174 ? -9.855 1.590 4.014 1.00 95.00 174 ARG A CA 1
ATOM 1403 C C . ARG A 1 174 ? -10.866 1.881 5.111 1.00 95.00 174 ARG A C 1
ATOM 1405 O O . ARG A 1 174 ? -12.059 1.646 4.904 1.00 95.00 174 ARG A O 1
ATOM 1412 N N . LEU A 1 175 ? -10.394 2.336 6.269 1.00 95.38 175 LEU A N 1
ATOM 1413 C CA . LEU A 1 175 ? -11.250 2.725 7.383 1.00 95.38 175 LEU A CA 1
ATOM 1414 C C . LEU A 1 175 ? -11.986 4.034 7.080 1.00 95.38 175 LEU A C 1
ATOM 1416 O O . LEU A 1 175 ? -13.177 4.107 7.366 1.00 95.38 175 LEU A O 1
ATOM 1420 N N . GLN A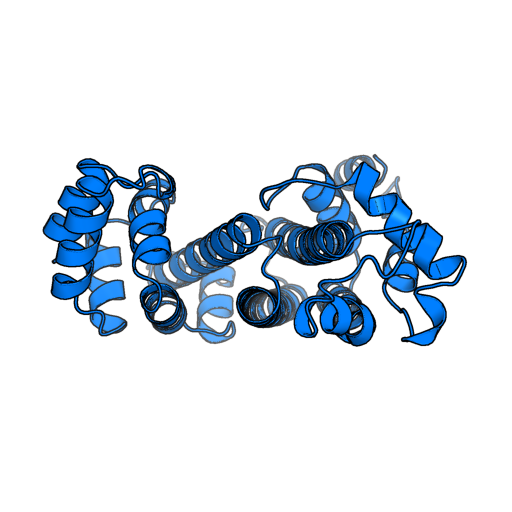 1 176 ? -11.325 5.014 6.458 1.00 92.38 176 GLN A N 1
ATOM 1421 C CA . GLN A 1 176 ? -11.966 6.258 6.013 1.00 92.38 176 GLN A CA 1
ATOM 1422 C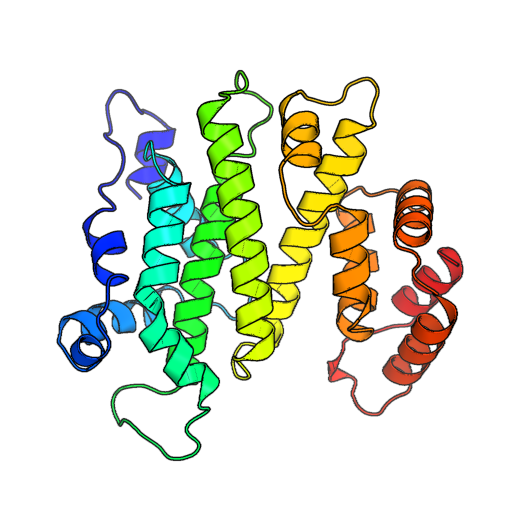 C . GLN A 1 176 ? -13.130 5.976 5.059 1.00 92.38 176 GLN A C 1
ATOM 1424 O O . GLN A 1 176 ? -14.262 6.336 5.376 1.00 92.38 176 GLN A O 1
ATOM 1429 N N . TRP A 1 177 ? -12.904 5.183 4.003 1.00 91.88 177 TRP A N 1
ATOM 1430 C CA . TRP A 1 177 ? -13.968 4.809 3.064 1.00 91.88 177 TRP A CA 1
ATOM 1431 C C . TRP A 1 177 ? -15.147 4.110 3.745 1.00 91.88 177 TRP A C 1
ATOM 1433 O O . TRP A 1 177 ? -16.295 4.324 3.370 1.00 91.88 177 TRP A O 1
ATOM 1443 N N . ALA A 1 178 ? -14.892 3.270 4.755 1.00 93.31 178 ALA A N 1
ATOM 1444 C CA . ALA A 1 178 ? -15.967 2.607 5.491 1.00 93.31 178 ALA A CA 1
ATOM 1445 C C . ALA A 1 178 ? -16.818 3.588 6.304 1.00 93.31 178 ALA A C 1
ATOM 1447 O O . ALA A 1 178 ? -18.039 3.458 6.320 1.00 93.31 178 ALA A O 1
ATOM 1448 N N . LEU A 1 179 ? -16.189 4.559 6.966 1.00 91.56 179 LEU A N 1
ATOM 1449 C CA . LEU A 1 179 ? -16.900 5.545 7.781 1.00 91.56 179 LEU A CA 1
ATOM 1450 C C . LEU A 1 179 ? -17.654 6.559 6.927 1.00 91.56 179 LEU A C 1
ATOM 1452 O O . LEU A 1 179 ? -18.810 6.864 7.210 1.00 91.56 179 LEU A O 1
ATOM 1456 N N . GLU A 1 180 ? -17.029 7.036 5.855 1.00 90.25 180 GLU A N 1
ATOM 1457 C CA . GLU A 1 180 ? -17.667 7.918 4.879 1.00 90.25 180 GLU A CA 1
ATOM 1458 C C . GLU A 1 180 ? -18.875 7.230 4.238 1.00 90.25 180 GLU A C 1
ATOM 1460 O O . GLU A 1 180 ? -19.944 7.834 4.150 1.00 90.25 180 GLU A O 1
ATOM 1465 N N . ALA A 1 181 ? -18.760 5.944 3.888 1.00 89.38 181 ALA A N 1
ATOM 1466 C CA . ALA A 1 181 ? -19.860 5.162 3.329 1.00 89.38 181 ALA A CA 1
ATOM 1467 C C . ALA A 1 181 ? -21.058 4.993 4.282 1.00 89.38 181 ALA A C 1
ATOM 1469 O O . ALA A 1 181 ? -22.194 4.908 3.812 1.00 89.38 181 ALA A O 1
ATOM 1470 N N . GLU A 1 182 ? -20.815 4.926 5.597 1.00 87.31 182 GLU A N 1
ATOM 1471 C CA . GLU A 1 182 ? -21.857 4.837 6.632 1.00 87.31 182 GLU A CA 1
ATOM 1472 C C . GLU A 1 182 ? -22.497 6.206 6.954 1.00 87.31 182 GLU A C 1
ATOM 1474 O O . GLU A 1 182 ? -23.544 6.257 7.602 1.00 87.31 182 GLU A O 1
ATOM 1479 N N . SER A 1 183 ? -21.910 7.318 6.498 1.00 83.38 183 SER A N 1
ATOM 1480 C CA . SER A 1 183 ? -22.438 8.660 6.759 1.00 83.38 183 SER A CA 1
ATOM 1481 C C . SER A 1 183 ? -23.653 9.000 5.881 1.00 83.38 183 SER A C 1
ATOM 1483 O O . SER A 1 183 ? -23.758 8.579 4.727 1.00 83.38 183 SER A O 1
ATOM 1485 N N . GLU A 1 184 ? -24.584 9.807 6.408 1.00 69.88 184 GLU A N 1
ATOM 1486 C CA . GLU A 1 184 ? -25.787 10.246 5.671 1.00 69.88 184 GLU A CA 1
ATOM 1487 C C . GLU A 1 184 ? -25.441 11.033 4.394 1.00 69.88 184 GLU A C 1
ATOM 1489 O O . GLU A 1 184 ? -26.167 10.954 3.404 1.00 69.88 184 GLU A O 1
ATOM 1494 N N . ASN A 1 185 ? -24.291 11.716 4.395 1.00 67.50 185 ASN A N 1
ATOM 1495 C CA . ASN A 1 185 ? -23.737 12.448 3.252 1.00 67.50 185 ASN A CA 1
ATOM 1496 C C . ASN A 1 185 ? -22.679 11.641 2.483 1.00 67.50 185 ASN A C 1
ATOM 1498 O O . ASN A 1 185 ? -21.918 12.224 1.718 1.00 67.50 185 ASN A O 1
ATOM 1502 N N . GLY A 1 186 ? -22.592 10.328 2.712 1.00 63.88 186 GLY A N 1
ATOM 1503 C CA . GLY A 1 186 ? -21.524 9.505 2.165 1.00 63.88 186 GLY A CA 1
ATOM 1504 C C . GLY A 1 186 ? -21.477 9.580 0.649 1.00 63.88 186 GLY A C 1
ATOM 1505 O O . GLY A 1 186 ? -22.492 9.334 -0.014 1.00 63.88 186 GLY A O 1
ATOM 1506 N N . GLU A 1 187 ? -20.304 9.896 0.120 1.00 71.56 187 GLU A N 1
ATOM 1507 C CA . GLU A 1 187 ? -20.093 10.011 -1.313 1.00 71.56 187 GLU A CA 1
ATOM 1508 C C . GLU A 1 187 ? -20.233 8.658 -2.009 1.00 71.56 187 GLU A C 1
ATOM 1510 O O . GLU A 1 187 ? -19.912 7.600 -1.450 1.00 71.56 187 GLU A O 1
ATOM 1515 N N . ASP A 1 188 ? -20.688 8.691 -3.261 1.00 80.88 188 ASP A N 1
ATOM 1516 C CA . ASP A 1 188 ? -20.807 7.491 -4.091 1.00 80.88 188 ASP A CA 1
ATOM 1517 C C . ASP A 1 188 ? -19.446 6.796 -4.264 1.00 80.88 188 ASP A C 1
ATOM 1519 O O . ASP A 1 188 ? -19.383 5.565 -4.309 1.00 80.88 188 ASP A O 1
ATOM 1523 N N . TYR A 1 189 ? -18.357 7.574 -4.248 1.00 83.75 189 TYR A N 1
ATOM 1524 C CA . TYR A 1 189 ? -16.978 7.092 -4.264 1.00 83.75 189 TYR A CA 1
ATOM 1525 C C . TYR A 1 189 ? -16.664 6.167 -3.075 1.00 83.75 189 TYR A C 1
ATOM 1527 O O . TYR A 1 189 ? -16.363 4.982 -3.262 1.00 83.75 189 TYR A O 1
ATOM 1535 N N . ALA A 1 190 ? -16.790 6.680 -1.846 1.00 86.62 190 ALA A N 1
ATOM 1536 C CA . ALA A 1 190 ? -16.478 5.938 -0.626 1.00 86.62 190 ALA A CA 1
ATOM 1537 C C . ALA A 1 190 ? -17.395 4.721 -0.448 1.00 86.62 190 ALA A C 1
ATOM 1539 O O . ALA A 1 190 ? -16.930 3.631 -0.102 1.00 86.62 190 ALA A O 1
ATOM 1540 N N . LYS A 1 191 ? -18.692 4.871 -0.756 1.00 88.38 191 LYS A N 1
ATOM 1541 C CA . LYS A 1 191 ? -19.653 3.759 -0.741 1.00 88.38 191 LYS A CA 1
ATOM 1542 C C . LYS A 1 191 ? -19.219 2.645 -1.674 1.00 88.38 191 LYS A C 1
ATOM 1544 O O . LYS A 1 191 ? -19.155 1.495 -1.245 1.00 88.38 191 LYS A O 1
ATOM 1549 N N . TRP A 1 192 ? -18.909 2.973 -2.926 1.00 88.69 192 TRP A N 1
ATOM 1550 C CA . TRP A 1 192 ? -18.525 1.972 -3.909 1.00 88.69 192 TRP A CA 1
ATOM 1551 C C . TRP A 1 192 ? -17.260 1.229 -3.473 1.00 88.69 192 TRP A C 1
ATOM 1553 O O . TRP A 1 192 ? -17.286 0.001 -3.386 1.00 88.69 192 TRP A O 1
ATOM 1563 N N . LEU A 1 193 ? -16.196 1.954 -3.108 1.00 90.12 193 LEU A N 1
ATOM 1564 C CA . LEU A 1 193 ? -14.940 1.340 -2.666 1.00 90.12 193 LEU A CA 1
ATOM 1565 C C . LEU A 1 193 ? -15.112 0.506 -1.399 1.00 90.12 193 LEU A C 1
ATOM 1567 O O . LEU A 1 193 ? -14.522 -0.566 -1.287 1.00 90.12 193 LEU A O 1
ATOM 1571 N N . ASN A 1 194 ? -15.956 0.935 -0.461 1.00 91.94 194 ASN A N 1
ATOM 1572 C CA . ASN A 1 194 ? -16.223 0.156 0.740 1.00 91.94 194 ASN A CA 1
ATOM 1573 C C . ASN A 1 194 ? -16.837 -1.225 0.434 1.00 91.94 194 ASN A C 1
ATOM 1575 O O . ASN A 1 194 ? -16.579 -2.170 1.181 1.00 91.94 194 ASN A O 1
ATOM 1579 N N . TYR A 1 195 ? -17.622 -1.360 -0.639 1.00 90.31 195 TYR A N 1
ATOM 1580 C CA . TYR A 1 195 ? -18.247 -2.633 -1.018 1.00 90.31 195 TYR A CA 1
ATOM 1581 C C . TYR A 1 195 ? -17.369 -3.529 -1.893 1.00 90.31 195 TYR A C 1
ATOM 1583 O O . TYR A 1 195 ? -17.567 -4.744 -1.899 1.00 90.31 195 TYR A O 1
ATOM 1591 N N . THR A 1 196 ? -16.434 -2.959 -2.647 1.00 92.00 196 THR A N 1
ATOM 1592 C CA . THR A 1 196 ? -15.681 -3.687 -3.681 1.00 92.00 196 THR A CA 1
ATOM 1593 C C . THR A 1 196 ? -14.217 -3.914 -3.335 1.00 92.00 196 THR A C 1
ATOM 1595 O O . THR A 1 196 ? -13.636 -4.899 -3.794 1.00 92.00 196 THR A O 1
ATOM 1598 N N . ALA A 1 197 ? -13.622 -3.038 -2.525 1.00 93.44 197 ALA A N 1
ATOM 1599 C CA . ALA A 1 197 ? -12.253 -3.192 -2.069 1.00 93.44 197 ALA A CA 1
ATOM 1600 C C . ALA A 1 197 ? -12.162 -4.246 -0.953 1.00 93.44 197 ALA A C 1
ATOM 1602 O O . ALA A 1 197 ? -12.944 -4.255 0.008 1.00 93.44 197 ALA A O 1
ATOM 1603 N N . TYR A 1 198 ? -11.166 -5.115 -1.079 1.00 93.69 198 TYR A N 1
ATOM 1604 C CA . TYR A 1 198 ? -10.791 -6.147 -0.129 1.00 93.69 198 TYR A CA 1
ATOM 1605 C C . TYR A 1 198 ? -9.376 -5.864 0.411 1.00 93.69 198 TYR A C 1
ATOM 1607 O O . TYR A 1 198 ? -8.503 -5.471 -0.360 1.00 93.69 198 TYR A O 1
ATOM 1615 N N . PRO A 1 199 ? -9.114 -6.095 1.709 1.00 95.94 199 PRO A N 1
ATOM 1616 C CA . PRO A 1 199 ? -10.035 -6.580 2.737 1.00 95.94 199 PRO A CA 1
ATOM 1617 C C . PRO A 1 199 ? -11.096 -5.552 3.126 1.00 95.94 199 PRO A C 1
ATOM 1619 O O . PRO A 1 199 ? -10.992 -4.368 2.818 1.00 95.94 199 PRO A O 1
ATOM 1622 N N . THR A 1 200 ? -12.137 -6.001 3.830 1.00 95.88 200 THR A N 1
ATOM 1623 C CA . THR A 1 200 ? -13.082 -5.075 4.471 1.00 95.88 200 THR A CA 1
ATOM 1624 C C . THR A 1 200 ? -12.373 -4.247 5.548 1.00 95.88 200 THR A C 1
ATOM 1626 O O . THR A 1 200 ? -11.322 -4.656 6.030 1.00 95.88 200 THR A O 1
ATOM 1629 N N . ALA A 1 201 ? -12.933 -3.119 5.999 1.00 95.75 201 ALA A N 1
ATOM 1630 C CA . ALA A 1 201 ? -12.289 -2.303 7.041 1.00 95.75 201 ALA A CA 1
ATOM 1631 C C . ALA A 1 201 ? -11.993 -3.085 8.331 1.00 95.75 201 ALA A C 1
ATOM 1633 O O . ALA A 1 201 ? -10.887 -3.018 8.862 1.00 95.75 201 ALA A O 1
ATOM 1634 N N . HIS A 1 202 ? -12.948 -3.891 8.802 1.00 94.44 202 HIS A N 1
ATOM 1635 C CA . HIS A 1 202 ? -12.722 -4.750 9.963 1.00 94.44 202 HIS A CA 1
ATOM 1636 C C . HIS A 1 202 ? -11.739 -5.895 9.658 1.00 94.44 202 HIS A C 1
ATOM 1638 O O . HIS A 1 202 ? -10.984 -6.290 10.538 1.00 94.44 202 HIS A O 1
ATOM 1644 N N . GLY A 1 203 ? -11.711 -6.413 8.423 1.00 95.69 203 GLY A N 1
ATOM 1645 C CA . GLY A 1 203 ? -10.751 -7.432 7.994 1.00 95.69 203 GLY A CA 1
ATOM 1646 C C . GLY A 1 203 ? -9.322 -6.891 7.941 1.00 95.69 203 GLY A C 1
ATOM 1647 O O . GLY A 1 203 ? -8.413 -7.519 8.471 1.00 95.69 203 GLY A O 1
ATOM 1648 N N . ALA A 1 204 ? -9.137 -5.692 7.384 1.00 96.00 204 ALA A N 1
ATOM 1649 C CA . ALA A 1 204 ? -7.866 -4.975 7.351 1.00 96.00 204 ALA A CA 1
ATOM 1650 C C . ALA A 1 204 ? -7.337 -4.741 8.771 1.00 96.00 204 ALA A C 1
ATOM 1652 O O . ALA A 1 204 ? -6.172 -5.000 9.060 1.00 96.00 204 ALA A O 1
ATOM 1653 N N . LEU A 1 205 ? -8.220 -4.297 9.672 1.00 95.69 205 LEU A N 1
ATOM 1654 C CA . LEU A 1 205 ? -7.876 -4.035 11.064 1.00 95.69 205 LEU A CA 1
ATOM 1655 C C . LEU A 1 205 ? -7.531 -5.322 11.827 1.00 95.69 205 LEU A C 1
ATOM 1657 O O . LEU A 1 205 ? -6.565 -5.336 12.588 1.00 95.69 205 LEU A O 1
ATOM 1661 N N . ALA A 1 206 ? -8.278 -6.407 11.598 1.00 95.12 206 ALA A N 1
ATOM 1662 C CA . ALA A 1 206 ? -7.991 -7.716 12.179 1.00 95.12 206 ALA A CA 1
ATOM 1663 C C . ALA A 1 206 ? -6.631 -8.257 11.709 1.00 95.12 206 ALA A C 1
ATOM 1665 O O . ALA A 1 206 ? -5.836 -8.698 12.536 1.00 95.12 206 ALA A O 1
ATOM 1666 N N . LEU A 1 207 ? -6.330 -8.158 10.410 1.00 93.44 207 LEU A N 1
ATOM 1667 C CA . LEU A 1 207 ? -5.033 -8.551 9.854 1.00 93.44 207 LEU A CA 1
ATOM 1668 C C . LEU A 1 207 ? -3.892 -7.704 10.426 1.00 93.44 207 LEU A C 1
ATOM 1670 O O . LEU A 1 207 ? -2.891 -8.257 10.860 1.00 93.44 207 LEU A O 1
ATOM 1674 N N . LEU A 1 208 ? -4.054 -6.382 10.526 1.00 92.69 208 LEU A N 1
ATOM 1675 C CA . LEU A 1 208 ? -3.050 -5.523 11.161 1.00 92.69 208 LEU A CA 1
ATOM 1676 C C . LEU A 1 208 ? -2.815 -5.905 12.635 1.00 92.69 208 LEU A C 1
ATOM 1678 O O . LEU A 1 208 ? -1.687 -5.850 13.123 1.00 92.69 208 LEU A O 1
ATOM 1682 N N . SER A 1 209 ? -3.871 -6.313 13.349 1.00 93.12 209 SER A N 1
ATOM 1683 C CA . SER A 1 209 ? -3.799 -6.677 14.771 1.00 93.12 209 SER A CA 1
ATOM 1684 C C . SER A 1 209 ? -2.981 -7.935 15.067 1.00 93.12 209 SER A C 1
ATOM 1686 O O . SER A 1 209 ? -2.573 -8.127 16.212 1.00 93.12 209 SER A O 1
ATOM 1688 N N . THR A 1 210 ? -2.674 -8.764 14.060 1.00 90.69 210 THR A N 1
ATOM 1689 C CA . THR A 1 210 ? -1.806 -9.938 14.255 1.00 90.69 210 THR A CA 1
ATOM 1690 C C . THR A 1 210 ? -0.373 -9.542 14.602 1.00 90.69 210 THR A C 1
ATOM 1692 O O . THR A 1 210 ? 0.357 -10.343 15.184 1.00 90.69 210 THR A O 1
ATOM 1695 N N . ASN A 1 211 ? 0.032 -8.308 14.279 1.00 88.44 211 ASN A N 1
ATOM 1696 C CA . ASN A 1 211 ? 1.261 -7.701 14.765 1.00 88.44 211 ASN A CA 1
ATOM 1697 C C . ASN A 1 211 ? 0.933 -6.580 15.764 1.00 88.44 211 ASN A C 1
ATOM 1699 O O . ASN A 1 211 ? 0.580 -5.460 15.386 1.00 88.44 211 ASN A O 1
ATOM 1703 N N . SER A 1 212 ? 1.109 -6.870 17.057 1.00 89.50 212 SER A N 1
ATOM 1704 C CA . SER A 1 212 ? 0.821 -5.914 18.128 1.00 89.50 212 SER A CA 1
ATOM 1705 C C . SER A 1 212 ? 1.559 -4.585 17.953 1.00 89.50 212 SER A C 1
ATOM 1707 O O . SER A 1 212 ? 0.961 -3.545 18.203 1.00 89.50 212 SER A O 1
ATOM 1709 N N . SER A 1 213 ? 2.830 -4.566 17.529 1.00 87.00 213 SER A N 1
ATOM 1710 C CA . SER A 1 213 ? 3.572 -3.300 17.412 1.00 87.00 213 SER A CA 1
ATOM 1711 C C . SER A 1 213 ? 3.029 -2.426 16.279 1.00 87.00 213 SER A C 1
ATOM 1713 O O . SER A 1 213 ? 2.828 -1.225 16.482 1.00 87.00 213 SER A O 1
ATOM 1715 N N . SER A 1 214 ? 2.715 -3.023 15.126 1.00 87.38 214 SER A N 1
ATOM 1716 C CA . SER A 1 214 ? 2.121 -2.326 13.980 1.00 87.38 214 SER A CA 1
ATOM 1717 C C . SER A 1 214 ? 0.725 -1.800 14.312 1.00 87.38 214 SER A C 1
ATOM 1719 O O . SER A 1 214 ? 0.432 -0.633 14.048 1.00 87.38 214 SER A O 1
ATOM 1721 N N . PHE A 1 215 ? -0.107 -2.609 14.976 1.00 93.31 215 PHE A N 1
ATOM 1722 C CA . PHE A 1 215 ? -1.430 -2.182 15.426 1.00 93.31 215 PHE A CA 1
ATOM 1723 C C . PHE A 1 215 ? -1.352 -1.031 16.430 1.00 93.31 215 PHE A C 1
ATOM 1725 O O . PHE A 1 215 ? -2.001 -0.008 16.241 1.00 93.31 215 PHE A O 1
ATOM 1732 N N . ILE A 1 216 ? -0.512 -1.142 17.464 1.00 92.19 216 ILE A N 1
ATOM 1733 C CA . ILE A 1 216 ? -0.334 -0.077 18.461 1.00 92.19 216 ILE A CA 1
ATOM 1734 C C . ILE A 1 216 ? 0.097 1.232 17.786 1.00 92.19 216 ILE A C 1
ATOM 1736 O O . ILE A 1 216 ? -0.414 2.298 18.133 1.00 92.19 216 ILE A O 1
ATOM 1740 N N . SER A 1 217 ? 1.010 1.146 16.817 1.00 89.69 217 SER A N 1
ATOM 1741 C CA . SER A 1 217 ? 1.569 2.307 16.119 1.00 89.69 217 SER A CA 1
ATOM 1742 C C . SER A 1 217 ? 0.558 3.005 15.206 1.00 89.69 217 SER A C 1
ATOM 1744 O O . SER A 1 217 ? 0.645 4.220 15.039 1.00 89.69 217 SER A O 1
ATOM 1746 N N . VAL A 1 218 ? -0.433 2.287 14.656 1.00 93.00 218 VAL A N 1
ATOM 1747 C CA . VAL A 1 218 ? -1.444 2.911 13.787 1.00 93.00 218 VAL A CA 1
ATOM 1748 C C . VAL A 1 218 ? -2.505 3.686 14.568 1.00 93.00 218 VAL A C 1
ATOM 1750 O O . VAL A 1 218 ? -3.057 4.648 14.041 1.00 93.00 218 VAL A O 1
ATOM 1753 N N . LEU A 1 219 ? -2.819 3.305 15.814 1.00 94.31 219 LEU A N 1
ATOM 1754 C CA . LEU A 1 219 ? -3.969 3.872 16.540 1.00 94.31 219 LEU A CA 1
ATOM 1755 C C . LEU A 1 219 ? -3.932 5.409 16.646 1.00 94.31 219 LEU A C 1
ATOM 1757 O O . LEU A 1 219 ? -4.958 6.039 16.378 1.00 94.31 219 LEU A O 1
ATOM 1761 N N . PRO A 1 220 ? -2.797 6.057 16.985 1.00 92.62 220 PRO A N 1
ATOM 1762 C CA . PRO A 1 220 ? -2.729 7.515 16.987 1.00 92.62 220 PRO A CA 1
ATOM 1763 C C . PRO A 1 220 ? -2.891 8.117 15.588 1.00 92.62 220 PRO A C 1
ATOM 1765 O O . PRO A 1 220 ? -3.483 9.187 15.462 1.00 92.62 220 PRO A O 1
ATOM 1768 N N . LEU A 1 221 ? -2.396 7.437 14.547 1.00 93.31 221 LEU A N 1
ATOM 1769 C CA . LEU A 1 221 ? -2.519 7.884 13.158 1.00 93.31 221 LEU A CA 1
ATOM 1770 C C . LEU A 1 221 ? -3.974 7.847 12.693 1.00 93.31 221 LEU A C 1
ATOM 1772 O O . LEU A 1 221 ? -4.407 8.773 12.016 1.00 93.31 221 LEU A O 1
ATOM 1776 N N . LEU A 1 222 ? -4.754 6.843 13.104 1.00 94.88 222 LEU A N 1
ATOM 1777 C CA . LEU A 1 222 ? -6.191 6.791 12.816 1.00 94.88 222 LEU A CA 1
ATOM 1778 C C . LEU A 1 222 ? -6.906 8.020 13.397 1.00 94.88 222 LEU A C 1
ATOM 1780 O O . LEU A 1 222 ? -7.646 8.694 12.684 1.00 94.88 222 LEU A O 1
ATOM 1784 N N . LEU A 1 223 ? -6.612 8.385 14.651 1.00 93.75 223 LEU A N 1
ATOM 1785 C CA . LEU A 1 223 ? -7.183 9.593 15.261 1.00 93.75 223 LEU A CA 1
ATOM 1786 C C . LEU A 1 223 ? -6.759 10.882 14.539 1.00 93.75 223 LEU A C 1
ATOM 1788 O O . LEU A 1 223 ? -7.565 11.799 14.409 1.00 93.75 223 LEU A O 1
ATOM 1792 N N . GLN A 1 224 ? -5.506 10.962 14.079 1.00 92.94 224 GLN A N 1
ATOM 1793 C CA . GLN A 1 224 ? -5.004 12.104 13.301 1.00 92.94 224 GLN A CA 1
ATOM 1794 C C . GLN A 1 224 ? -5.645 12.197 11.912 1.00 92.94 224 GLN A C 1
ATOM 1796 O O . GLN A 1 224 ? -5.778 13.292 11.377 1.00 92.94 224 GLN A O 1
ATOM 1801 N N . ASN A 1 225 ? -6.084 11.068 11.355 1.00 91.88 225 ASN A N 1
ATOM 1802 C CA . ASN A 1 225 ? -6.799 10.977 10.083 1.00 91.88 225 ASN A CA 1
ATOM 1803 C C . ASN A 1 225 ? -8.327 11.055 10.265 1.00 91.88 225 ASN A C 1
ATOM 1805 O O . ASN A 1 225 ? -9.083 10.496 9.475 1.00 91.88 225 ASN A O 1
ATOM 1809 N N . ASN A 1 226 ? -8.775 11.771 11.304 1.00 91.25 226 ASN A N 1
ATOM 1810 C CA . ASN A 1 226 ? -10.176 12.074 11.604 1.00 91.25 226 ASN A CA 1
ATOM 1811 C C . ASN A 1 226 ? -11.081 10.858 11.837 1.00 91.25 226 ASN A C 1
ATOM 1813 O O . ASN A 1 226 ? -12.294 10.987 11.718 1.00 91.25 226 ASN A O 1
ATOM 1817 N N . ILE A 1 227 ? -10.532 9.707 12.231 1.00 93.56 227 ILE A N 1
ATOM 1818 C CA . ILE A 1 227 ? -11.327 8.556 12.674 1.00 93.56 227 ILE A CA 1
ATOM 1819 C C . ILE A 1 227 ? -11.657 8.759 14.161 1.00 93.56 227 ILE A C 1
ATOM 1821 O O . ILE A 1 227 ? -10.758 8.647 15.004 1.00 93.56 227 ILE A O 1
ATOM 1825 N N . PRO A 1 228 ? -12.910 9.075 14.541 1.00 93.00 228 PRO A N 1
ATOM 1826 C CA . PRO A 1 228 ? -13.239 9.370 15.930 1.00 93.00 228 PRO A CA 1
ATOM 1827 C C . PRO A 1 228 ? -13.085 8.132 16.817 1.00 93.00 228 PRO A C 1
ATOM 1829 O O . PRO A 1 228 ? -13.360 7.006 16.406 1.00 93.00 228 PRO A O 1
ATOM 1832 N N . LYS A 1 229 ? -12.722 8.333 18.094 1.00 94.75 229 LYS A N 1
ATOM 1833 C CA . LYS A 1 229 ? -12.554 7.227 19.061 1.00 94.75 229 LYS A CA 1
ATOM 1834 C C . LYS A 1 229 ? -13.775 6.303 19.125 1.00 94.75 229 LYS A C 1
ATOM 1836 O O . LYS A 1 229 ? -13.608 5.099 19.267 1.00 94.75 229 LYS A O 1
ATOM 1841 N N . LYS A 1 230 ? -14.988 6.861 19.046 1.00 94.56 230 LYS A N 1
ATOM 1842 C CA . LYS A 1 230 ? -16.242 6.094 19.089 1.00 94.56 230 LYS A CA 1
ATOM 1843 C C . LYS A 1 230 ? -16.328 5.105 17.924 1.00 94.56 230 LYS A C 1
ATOM 1845 O O . LYS A 1 230 ? -16.626 3.936 18.149 1.00 94.56 230 LYS A O 1
ATOM 1850 N N . ASP A 1 231 ? -16.027 5.567 16.718 1.00 94.19 231 ASP A N 1
ATOM 1851 C CA . ASP A 1 231 ? -16.113 4.751 15.509 1.00 94.19 231 ASP A CA 1
ATOM 1852 C C . ASP A 1 231 ? -14.965 3.740 15.455 1.00 94.19 231 ASP A C 1
ATOM 1854 O O . ASP A 1 231 ? -15.174 2.579 15.114 1.00 94.19 231 ASP A O 1
ATOM 1858 N N . LEU A 1 232 ? -13.773 4.129 15.926 1.00 94.69 232 LEU A N 1
ATOM 1859 C CA . LEU A 1 232 ? -12.651 3.208 16.098 1.00 94.69 232 LEU A CA 1
ATOM 1860 C C . LEU A 1 232 ? -12.977 2.072 17.080 1.00 94.69 232 LEU A C 1
ATOM 1862 O O . LEU A 1 232 ? -12.684 0.919 16.777 1.00 94.69 232 LEU A O 1
ATOM 1866 N N . LYS A 1 233 ? -13.619 2.360 18.224 1.00 95.31 233 LYS A N 1
ATOM 1867 C CA . LYS A 1 233 ? -14.083 1.313 19.155 1.00 95.31 233 LYS A CA 1
ATOM 1868 C C . LYS A 1 233 ? -15.021 0.326 18.469 1.00 95.31 233 LYS A C 1
ATOM 1870 O O . LYS A 1 233 ? -14.873 -0.883 18.632 1.00 95.31 233 LYS A O 1
ATOM 1875 N N . GLU A 1 234 ? -15.976 0.833 17.696 1.00 94.31 234 GLU A N 1
ATOM 1876 C CA . GLU A 1 234 ? -16.934 -0.014 16.991 1.00 94.31 234 GLU A CA 1
ATOM 1877 C C . GLU A 1 234 ? -16.257 -0.863 15.906 1.00 94.31 234 GLU A C 1
ATOM 1879 O O . GLU A 1 234 ? -16.545 -2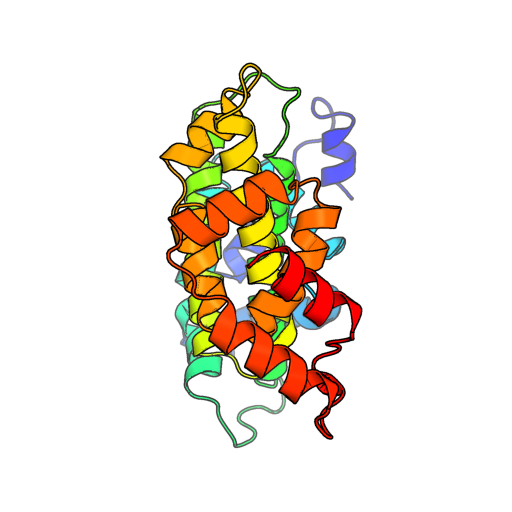.053 15.793 1.00 94.31 234 GLU A O 1
ATOM 1884 N N . LEU A 1 235 ? -15.304 -0.297 15.161 1.00 93.81 235 LEU A N 1
ATOM 1885 C CA . LEU A 1 235 ? -14.504 -1.027 14.174 1.00 93.81 235 LEU A CA 1
ATOM 1886 C C . LEU A 1 235 ? -13.648 -2.126 14.820 1.00 93.81 235 LEU A C 1
ATOM 1888 O O . LEU A 1 235 ? -13.644 -3.251 14.325 1.00 93.81 235 LEU A O 1
ATOM 1892 N N . ILE A 1 236 ? -12.979 -1.836 15.941 1.00 95.44 236 ILE A N 1
ATOM 1893 C CA . ILE A 1 236 ? -12.197 -2.813 16.721 1.00 95.44 236 ILE A CA 1
ATOM 1894 C C . ILE A 1 236 ? -13.097 -3.957 17.201 1.00 95.44 236 ILE A C 1
ATOM 1896 O O . ILE A 1 236 ? -12.752 -5.131 17.055 1.00 95.44 236 ILE A O 1
ATOM 1900 N N . ARG A 1 237 ? -14.290 -3.626 17.712 1.00 95.38 237 ARG A N 1
ATOM 1901 C CA . ARG A 1 237 ? -15.285 -4.607 18.156 1.00 95.38 237 ARG A CA 1
ATOM 1902 C C . ARG A 1 237 ? -15.784 -5.475 16.997 1.00 95.38 237 ARG A C 1
ATOM 1904 O O . ARG A 1 237 ? -15.831 -6.694 17.138 1.00 95.38 237 ARG A O 1
ATOM 1911 N N . LYS A 1 238 ? -16.135 -4.873 15.852 1.00 94.81 238 LYS A N 1
ATOM 1912 C CA . LYS A 1 238 ? -16.536 -5.591 14.624 1.00 94.81 238 LYS A CA 1
ATOM 1913 C C . LYS A 1 238 ? -15.407 -6.491 14.100 1.00 94.81 238 LYS A C 1
ATOM 1915 O O . LYS A 1 238 ? -15.689 -7.561 13.573 1.00 94.81 238 LYS A O 1
ATOM 1920 N N . ALA A 1 239 ? -14.151 -6.079 14.266 1.00 95.69 239 ALA A N 1
ATOM 1921 C CA . ALA A 1 239 ? -12.968 -6.856 13.898 1.00 95.69 239 ALA A CA 1
ATOM 1922 C C . ALA A 1 239 ? -12.657 -8.012 14.869 1.00 95.69 239 ALA A C 1
ATOM 1924 O O . ALA A 1 239 ? -11.801 -8.836 14.563 1.00 95.69 239 ALA A O 1
ATOM 1925 N N . GLY A 1 240 ? -13.344 -8.100 16.016 1.00 95.38 240 GLY A N 1
ATOM 1926 C CA . GLY A 1 240 ? -13.136 -9.167 16.999 1.00 95.38 240 GLY A CA 1
ATOM 1927 C C . GLY A 1 240 ? -11.787 -9.089 17.720 1.00 95.38 240 GLY A C 1
ATOM 1928 O O . GLY A 1 240 ? -11.272 -10.114 18.160 1.00 95.38 240 GLY A O 1
ATOM 1929 N N . ILE A 1 241 ? -11.202 -7.894 17.818 1.00 95.81 241 ILE A N 1
ATOM 1930 C CA . ILE A 1 241 ? -9.873 -7.692 18.401 1.00 95.81 241 ILE A CA 1
ATOM 1931 C C . ILE A 1 241 ? -9.989 -7.599 19.925 1.00 95.81 241 ILE A C 1
ATOM 1933 O O . ILE A 1 241 ? -10.670 -6.717 20.450 1.00 95.81 241 ILE A O 1
ATOM 1937 N N . ASP A 1 242 ? -9.284 -8.480 20.636 1.00 92.88 242 ASP A N 1
ATOM 1938 C CA . ASP A 1 242 ? -9.117 -8.380 22.087 1.00 92.88 242 ASP A CA 1
ATOM 1939 C C . ASP A 1 242 ? -7.986 -7.396 22.417 1.00 92.88 242 ASP A C 1
ATOM 1941 O O . ASP A 1 242 ? -6.815 -7.630 22.107 1.00 92.88 242 ASP A O 1
ATOM 1945 N N . LEU A 1 243 ? -8.337 -6.275 23.050 1.00 93.06 243 LEU A N 1
ATOM 1946 C CA . LEU A 1 243 ? -7.380 -5.231 23.409 1.00 93.06 243 LEU A CA 1
ATOM 1947 C C . LEU A 1 243 ? -6.561 -5.559 24.663 1.00 93.06 243 LEU A C 1
ATOM 1949 O O . LEU A 1 243 ? -5.515 -4.942 24.857 1.00 93.06 243 LEU A O 1
ATOM 1953 N N . ASN A 1 244 ? -6.965 -6.534 25.485 1.00 90.94 244 ASN A N 1
ATOM 1954 C CA . ASN A 1 244 ? -6.222 -6.908 26.694 1.00 90.94 244 ASN A CA 1
ATOM 1955 C C . ASN A 1 244 ? -4.785 -7.390 26.394 1.00 90.94 244 ASN A C 1
ATOM 1957 O O . ASN A 1 244 ? -3.840 -6.780 26.902 1.00 90.94 244 ASN A O 1
ATOM 1961 N N . PRO A 1 245 ? -4.558 -8.400 25.524 1.00 90.19 245 PRO A N 1
ATOM 1962 C CA . PRO A 1 245 ? -3.199 -8.843 25.195 1.00 90.19 245 PRO A CA 1
ATOM 1963 C C . PRO A 1 245 ? -2.374 -7.760 24.477 1.00 90.19 245 PRO A C 1
ATOM 1965 O O . PRO A 1 245 ? -1.141 -7.729 24.574 1.00 90.19 245 PRO A O 1
ATOM 1968 N N . ILE A 1 246 ? -3.038 -6.844 23.765 1.00 91.25 246 ILE A N 1
ATOM 1969 C CA . ILE A 1 246 ? -2.396 -5.715 23.083 1.00 91.25 246 ILE A CA 1
ATOM 1970 C C . ILE A 1 246 ? -1.940 -4.663 24.103 1.00 91.25 246 ILE A C 1
ATOM 1972 O O . ILE A 1 246 ? -0.826 -4.150 23.986 1.00 91.25 246 ILE A O 1
ATOM 1976 N N . ALA A 1 247 ? -2.744 -4.380 25.131 1.00 89.00 247 ALA A N 1
ATOM 1977 C CA . ALA A 1 247 ? -2.384 -3.482 26.226 1.00 89.00 247 ALA A CA 1
ATOM 1978 C C . ALA A 1 247 ? -1.174 -4.010 27.013 1.00 89.00 247 ALA A C 1
ATOM 1980 O O . ALA A 1 247 ? -0.227 -3.257 27.265 1.00 89.00 247 ALA A O 1
ATOM 1981 N N . ASP A 1 248 ? -1.153 -5.313 27.312 1.00 88.38 248 ASP A N 1
ATOM 1982 C CA . ASP A 1 248 ? -0.013 -5.977 27.955 1.00 88.38 248 ASP A CA 1
ATOM 1983 C C . ASP A 1 248 ? 1.256 -5.866 27.098 1.00 88.38 248 ASP A C 1
ATOM 1985 O O . ASP A 1 248 ? 2.338 -5.531 27.591 1.00 88.38 248 ASP A O 1
ATOM 1989 N N . SER A 1 249 ? 1.123 -6.090 25.788 1.00 88.44 249 SER A N 1
ATOM 1990 C CA . SER A 1 249 ? 2.224 -5.928 24.832 1.00 88.44 249 SER A CA 1
ATOM 1991 C C . SER A 1 249 ? 2.735 -4.484 24.803 1.00 88.44 249 SER A C 1
ATOM 1993 O O . SER A 1 249 ? 3.941 -4.257 24.882 1.00 88.44 249 SER A O 1
ATOM 1995 N N . ALA A 1 250 ? 1.838 -3.496 24.771 1.00 87.19 250 ALA A N 1
ATOM 1996 C CA . ALA A 1 250 ? 2.191 -2.078 24.768 1.00 87.19 250 ALA A CA 1
ATOM 1997 C C . ALA A 1 250 ? 2.956 -1.659 26.034 1.00 87.19 250 ALA A C 1
ATOM 1999 O O . ALA A 1 250 ? 3.939 -0.918 25.945 1.00 87.19 250 ALA A O 1
ATOM 2000 N N . ALA A 1 251 ? 2.543 -2.154 27.205 1.00 85.25 251 ALA A N 1
ATOM 2001 C CA . ALA A 1 251 ? 3.253 -1.923 28.460 1.00 85.25 251 ALA A CA 1
ATOM 2002 C C . ALA A 1 251 ? 4.664 -2.533 28.424 1.00 85.25 251 ALA A C 1
ATOM 2004 O O . ALA A 1 251 ? 5.638 -1.858 28.761 1.00 85.25 251 ALA A O 1
ATOM 2005 N N . ARG A 1 252 ? 4.796 -3.770 27.924 1.00 84.50 252 ARG A N 1
ATOM 2006 C CA . ARG A 1 252 ? 6.097 -4.438 27.759 1.00 84.50 252 ARG A CA 1
ATOM 2007 C C . ARG A 1 252 ? 7.019 -3.704 26.788 1.00 84.50 252 ARG A C 1
ATOM 2009 O O . ARG A 1 252 ? 8.201 -3.569 27.083 1.00 84.50 252 ARG A O 1
ATOM 2016 N N . PHE A 1 253 ? 6.504 -3.221 25.658 1.00 83.25 253 PHE A N 1
ATOM 2017 C CA . PHE A 1 253 ? 7.303 -2.468 24.687 1.00 83.25 253 PHE A CA 1
ATOM 2018 C C . PHE A 1 253 ? 7.784 -1.125 25.244 1.00 83.25 253 PHE A C 1
ATOM 2020 O O . PHE A 1 253 ? 8.913 -0.727 24.976 1.00 83.25 253 PHE A O 1
ATOM 2027 N N . ARG A 1 254 ? 6.964 -0.449 26.058 1.00 81.69 254 ARG A N 1
ATOM 2028 C CA . ARG A 1 254 ? 7.351 0.793 26.746 1.00 81.69 254 ARG A CA 1
ATOM 2029 C C . ARG A 1 254 ? 8.483 0.564 27.753 1.00 81.69 254 ARG A C 1
ATOM 2031 O O . ARG A 1 254 ? 9.398 1.381 27.834 1.00 81.69 254 ARG A O 1
ATOM 2038 N N . ASP A 1 255 ? 8.390 -0.515 28.529 1.00 79.31 255 ASP A N 1
ATOM 2039 C CA . ASP A 1 255 ? 9.303 -0.802 29.645 1.00 79.31 255 ASP A CA 1
ATOM 2040 C C . ASP A 1 255 ? 10.538 -1.619 29.214 1.00 79.31 255 ASP A C 1
ATOM 2042 O O . ASP A 1 255 ? 11.475 -1.810 29.992 1.00 79.31 255 ASP A O 1
ATOM 2046 N N . GLY A 1 256 ? 10.549 -2.103 27.970 1.00 70.81 256 GLY A N 1
ATOM 2047 C CA . GLY A 1 256 ? 11.617 -2.914 27.405 1.00 70.81 256 GLY A CA 1
ATOM 2048 C C . GLY A 1 256 ? 12.880 -2.119 27.033 1.00 70.81 256 GLY A C 1
ATOM 2049 O O . GLY A 1 256 ? 12.833 -0.912 26.787 1.00 70.81 256 GLY A O 1
ATOM 2050 N N . PRO A 1 257 ? 14.038 -2.801 26.929 1.00 59.16 257 PRO A N 1
ATOM 2051 C CA . PRO A 1 257 ? 15.300 -2.192 26.494 1.00 59.16 257 PRO A CA 1
ATOM 2052 C C . PRO A 1 257 ? 15.261 -1.726 25.027 1.00 59.16 257 PRO A C 1
ATOM 2054 O O . PRO A 1 257 ? 16.060 -0.884 24.611 1.00 59.16 257 PRO A O 1
ATOM 2057 N N . GLU A 1 258 ? 14.312 -2.235 24.241 1.00 53.34 258 GLU A N 1
ATOM 2058 C CA . GLU A 1 258 ? 14.112 -1.887 22.841 1.00 53.34 258 GLU A CA 1
ATOM 2059 C C . GLU A 1 258 ? 13.207 -0.661 22.681 1.00 53.34 258 GLU A C 1
ATOM 2061 O O . GLU A 1 258 ? 12.072 -0.743 22.219 1.00 53.34 258 GLU A O 1
ATOM 2066 N N . ARG A 1 259 ? 13.761 0.532 22.924 1.00 53.91 259 ARG A N 1
ATOM 2067 C CA . ARG A 1 259 ? 13.152 1.805 22.474 1.00 53.91 259 ARG A CA 1
ATOM 2068 C C . ARG A 1 259 ? 12.978 1.907 20.942 1.00 53.91 259 ARG A C 1
ATOM 2070 O O . ARG A 1 259 ? 12.547 2.947 20.450 1.00 53.91 259 ARG A O 1
ATOM 2077 N N . LYS A 1 260 ? 13.312 0.851 20.186 1.00 58.06 260 LYS A N 1
ATOM 2078 C CA . LYS A 1 260 ? 13.210 0.764 18.723 1.00 58.06 260 LYS A CA 1
ATOM 2079 C C . LYS A 1 260 ? 11.775 0.923 18.221 1.00 58.06 260 LYS A C 1
ATOM 2081 O O . LYS A 1 260 ? 11.576 1.575 17.207 1.00 58.06 260 LYS A O 1
ATOM 2086 N N . LEU A 1 261 ? 10.783 0.413 18.957 1.00 65.69 261 LEU A N 1
ATOM 2087 C CA . LEU A 1 261 ? 9.380 0.430 18.521 1.00 65.69 261 LEU A CA 1
ATOM 2088 C C . LEU A 1 261 ? 8.675 1.785 18.720 1.00 65.69 261 LEU A C 1
ATOM 2090 O O . LEU A 1 261 ? 7.512 1.913 18.367 1.00 65.69 261 LEU A O 1
ATOM 2094 N N . LYS A 1 262 ? 9.342 2.803 19.293 1.00 75.81 262 LYS A N 1
ATOM 2095 C CA . LYS A 1 262 ? 8.797 4.164 19.520 1.00 75.81 262 LYS A CA 1
ATOM 2096 C C . LYS A 1 262 ? 7.433 4.212 20.260 1.00 75.81 262 LYS A C 1
ATOM 2098 O O . LYS A 1 262 ? 6.762 5.244 20.255 1.00 75.81 262 LYS A O 1
ATOM 2103 N N . ILE A 1 263 ? 7.048 3.145 20.969 1.00 82.62 263 ILE A N 1
ATOM 2104 C CA . ILE A 1 263 ? 5.811 3.063 21.764 1.00 82.62 263 ILE A CA 1
ATOM 2105 C C . ILE A 1 263 ? 5.995 3.808 23.093 1.00 82.62 263 ILE A C 1
ATOM 2107 O O . ILE A 1 263 ? 6.953 3.587 23.830 1.00 82.62 263 ILE A O 1
ATOM 2111 N N . ASN A 1 264 ? 5.058 4.704 23.412 1.00 83.56 264 ASN A N 1
ATOM 2112 C CA . ASN A 1 264 ? 5.109 5.575 24.593 1.00 83.56 264 ASN A CA 1
ATOM 2113 C C . ASN A 1 264 ? 3.814 5.512 25.425 1.00 83.56 264 ASN A C 1
ATOM 2115 O O . ASN A 1 264 ? 2.830 4.887 25.032 1.00 83.56 264 ASN A O 1
ATOM 2119 N N . SER A 1 265 ? 3.781 6.205 26.568 1.00 84.69 265 SER A N 1
ATOM 2120 C CA . SER A 1 265 ? 2.622 6.221 27.477 1.00 84.69 265 SER A CA 1
ATOM 2121 C C . SER A 1 265 ? 1.316 6.701 26.833 1.00 84.69 265 SER A C 1
ATOM 2123 O O . SER A 1 265 ? 0.242 6.298 27.275 1.00 84.69 265 SER A O 1
ATOM 2125 N N . GLY A 1 266 ? 1.387 7.536 25.792 1.00 86.00 266 GLY A N 1
ATOM 2126 C CA . GLY A 1 266 ? 0.216 7.969 25.030 1.00 86.00 266 GLY A CA 1
ATOM 2127 C C . GLY A 1 266 ? -0.451 6.817 24.278 1.00 86.00 266 GLY A C 1
ATOM 2128 O O . GLY A 1 266 ? -1.676 6.732 24.273 1.00 86.00 266 GLY A O 1
ATOM 2129 N N . HIS A 1 267 ? 0.342 5.891 23.733 1.00 90.00 267 HIS A N 1
ATOM 2130 C CA . HIS A 1 267 ? -0.165 4.693 23.061 1.00 90.00 267 HIS A CA 1
ATOM 2131 C C . HIS A 1 267 ? -0.868 3.758 24.049 1.00 90.00 267 HIS A C 1
ATOM 2133 O O . HIS A 1 267 ? -1.997 3.346 23.810 1.00 90.00 267 HIS A O 1
ATOM 2139 N N . VAL A 1 268 ? -0.237 3.490 25.200 1.00 86.88 268 VAL A N 1
ATOM 2140 C CA . VAL A 1 268 ? -0.823 2.646 26.258 1.00 86.88 268 VAL A CA 1
ATOM 2141 C C . VAL A 1 268 ? -2.149 3.232 26.747 1.00 86.88 268 VAL A C 1
ATOM 2143 O O . VAL A 1 268 ? -3.145 2.522 26.853 1.00 86.88 268 VAL A O 1
ATOM 2146 N N . ARG A 1 269 ? -2.189 4.548 26.996 1.00 90.69 269 ARG A N 1
ATOM 2147 C CA . ARG A 1 269 ? -3.425 5.236 27.385 1.00 90.69 269 ARG A CA 1
ATOM 2148 C C . ARG A 1 269 ? -4.502 5.112 26.310 1.00 90.69 269 ARG A C 1
ATOM 2150 O O . ARG A 1 269 ? -5.650 4.877 26.655 1.00 90.69 269 ARG A O 1
ATOM 2157 N N . LEU A 1 270 ? -4.146 5.265 25.035 1.00 92.62 270 LEU A N 1
ATOM 2158 C CA . LEU A 1 270 ? -5.106 5.153 23.942 1.00 92.62 270 LEU A CA 1
ATOM 2159 C C . LEU A 1 270 ? -5.716 3.749 23.856 1.00 92.62 270 LEU A C 1
ATOM 2161 O O . LEU A 1 270 ? -6.924 3.638 23.697 1.00 92.62 270 LEU A O 1
ATOM 2165 N N . ILE A 1 271 ? -4.918 2.693 24.012 1.00 92.69 271 ILE A N 1
ATOM 2166 C CA . ILE A 1 271 ? -5.427 1.312 24.010 1.00 92.69 271 ILE A CA 1
ATOM 2167 C C . ILE A 1 271 ? -6.403 1.102 25.171 1.00 92.69 271 ILE A C 1
ATOM 2169 O O . ILE A 1 271 ? -7.498 0.592 24.960 1.00 92.69 271 ILE A O 1
ATOM 2173 N N . ASN A 1 272 ? -6.052 1.573 26.370 1.00 88.88 272 ASN A N 1
ATOM 2174 C CA . ASN A 1 272 ? -6.932 1.486 27.538 1.00 88.88 272 ASN A CA 1
ATOM 2175 C C . ASN A 1 272 ? -8.218 2.308 27.369 1.00 88.88 272 ASN A C 1
ATOM 2177 O O . ASN A 1 272 ? -9.277 1.885 27.815 1.00 88.88 272 ASN A O 1
ATOM 2181 N N . ASP A 1 273 ? -8.139 3.475 26.723 1.00 91.56 273 ASP A N 1
ATOM 2182 C CA . ASP A 1 273 ? -9.312 4.284 26.388 1.00 91.56 273 ASP A CA 1
ATOM 2183 C C . ASP A 1 273 ? -10.211 3.582 25.354 1.00 91.56 273 ASP A C 1
ATOM 2185 O O . ASP A 1 273 ? -11.399 3.896 25.299 1.00 91.56 273 ASP A O 1
ATOM 2189 N N . LEU A 1 274 ? -9.650 2.716 24.496 1.00 91.12 274 LEU A N 1
ATOM 2190 C CA . LEU A 1 274 ? -10.344 1.994 23.422 1.00 91.12 274 LEU A CA 1
ATOM 2191 C C . LEU A 1 274 ? -10.960 0.663 23.872 1.00 91.12 274 LEU A C 1
ATOM 2193 O O . LEU A 1 274 ? -11.965 0.270 23.279 1.00 91.12 274 LEU A O 1
ATOM 2197 N N . ALA A 1 275 ? -10.411 0.030 24.913 1.00 84.19 275 ALA A N 1
ATOM 2198 C CA . ALA A 1 275 ? -11.034 -1.098 25.613 1.00 84.19 275 ALA A CA 1
ATOM 2199 C C . ALA A 1 275 ? -12.416 -0.727 26.189 1.00 84.19 275 ALA A C 1
ATOM 2201 O O . ALA A 1 275 ? -13.223 -1.659 26.382 1.00 84.19 275 ALA A O 1
#